Protein AF-A0A1Q8ZQ01-F1 (afdb_monomer_lite)

Structure (mmCIF, N/CA/C/O backbone):
data_AF-A0A1Q8ZQ01-F1
#
_entry.id   AF-A0A1Q8ZQ01-F1
#
loop_
_atom_site.group_PDB
_atom_site.id
_atom_site.type_symbol
_atom_site.label_atom_id
_atom_site.label_alt_id
_atom_site.label_comp_id
_atom_site.label_asym_id
_atom_site.label_entity_id
_atom_site.label_seq_id
_atom_site.pdbx_PDB_ins_code
_atom_site.Cartn_x
_atom_site.Cartn_y
_atom_site.Cartn_z
_atom_site.occupancy
_atom_site.B_iso_or_equiv
_atom_site.auth_seq_id
_atom_site.auth_comp_id
_atom_site.auth_asym_id
_atom_site.auth_atom_id
_atom_site.pdbx_PDB_model_num
ATOM 1 N N . MET A 1 1 ? -14.637 24.873 -16.963 1.00 41.31 1 MET A N 1
ATOM 2 C CA . MET A 1 1 ? -14.054 23.646 -17.543 1.00 41.31 1 MET A CA 1
ATOM 3 C C . MET A 1 1 ? -14.416 22.505 -16.617 1.00 41.31 1 MET A C 1
ATOM 5 O O . MET A 1 1 ? -14.172 22.632 -15.426 1.00 41.31 1 MET A O 1
ATOM 9 N N . THR A 1 2 ? -15.074 21.464 -17.115 1.00 49.38 2 THR A N 1
ATOM 10 C CA . THR A 1 2 ? -15.443 20.295 -16.306 1.00 49.38 2 THR A CA 1
ATOM 11 C C . THR A 1 2 ? -14.201 19.422 -16.161 1.00 49.38 2 THR A C 1
ATOM 13 O O . THR A 1 2 ? -13.726 18.878 -17.156 1.00 49.38 2 THR A O 1
ATOM 16 N N . THR A 1 3 ? -13.623 19.342 -14.964 1.00 67.12 3 THR A N 1
ATOM 17 C CA . THR A 1 3 ? -12.484 18.454 -14.702 1.00 67.12 3 THR A CA 1
ATOM 18 C C . THR A 1 3 ? -12.953 17.008 -14.845 1.00 67.12 3 THR A C 1
ATOM 20 O O . THR A 1 3 ? -13.937 16.615 -14.221 1.00 67.12 3 THR A O 1
ATOM 23 N N . ALA A 1 4 ? -12.293 16.224 -15.698 1.00 77.50 4 ALA A N 1
ATOM 24 C CA . ALA A 1 4 ? -12.614 14.811 -15.862 1.00 77.50 4 ALA A CA 1
ATOM 25 C C . ALA A 1 4 ? -12.313 14.050 -14.560 1.00 77.50 4 ALA A C 1
ATOM 27 O O . ALA A 1 4 ? -11.218 14.175 -14.010 1.00 77.50 4 ALA A O 1
ATOM 28 N N . ILE A 1 5 ? -13.279 13.264 -14.078 1.00 84.69 5 ILE A N 1
ATOM 29 C CA . ILE A 1 5 ? -13.099 12.391 -12.913 1.00 84.69 5 ILE A CA 1
ATOM 30 C C . ILE A 1 5 ? -12.090 11.299 -13.283 1.00 84.69 5 ILE A C 1
ATOM 32 O O . ILE A 1 5 ? -12.263 10.610 -14.289 1.00 84.69 5 ILE A O 1
ATOM 36 N N . LYS A 1 6 ? -11.044 11.140 -12.467 1.00 86.88 6 LYS A N 1
ATOM 37 C CA . LYS A 1 6 ? -10.065 10.056 -12.596 1.00 86.88 6 LYS A CA 1
ATOM 38 C C . LYS A 1 6 ? -10.387 8.957 -11.590 1.00 86.88 6 LYS A C 1
ATOM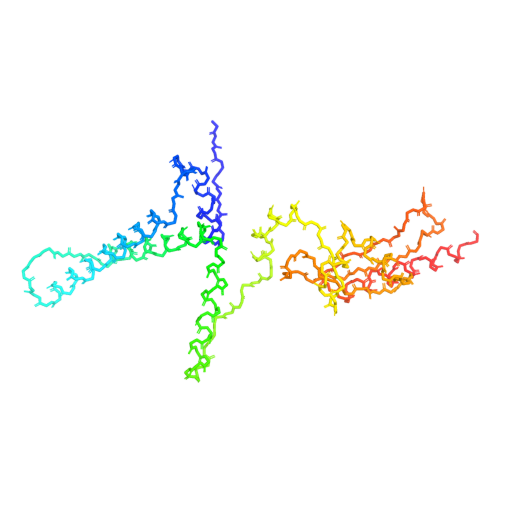 40 O O . LYS A 1 6 ? -10.597 9.236 -10.413 1.00 86.88 6 LYS A O 1
ATOM 45 N N . THR A 1 7 ? -10.387 7.713 -12.050 1.00 88.06 7 THR A N 1
ATOM 46 C CA . THR A 1 7 ? -10.560 6.529 -11.202 1.00 88.06 7 THR A CA 1
ATOM 47 C C . THR A 1 7 ? -9.258 5.742 -11.179 1.00 88.06 7 THR A C 1
ATOM 49 O O . THR A 1 7 ? -8.623 5.565 -12.216 1.00 88.06 7 THR A O 1
ATOM 52 N N . TYR A 1 8 ? -8.871 5.269 -9.997 1.00 86.06 8 TYR A N 1
ATOM 53 C CA . TYR A 1 8 ? -7.660 4.484 -9.778 1.00 86.06 8 TYR A CA 1
ATOM 54 C C . TYR A 1 8 ? -8.033 3.111 -9.223 1.00 86.06 8 TYR A C 1
ATOM 56 O O . TYR A 1 8 ? -9.013 2.976 -8.494 1.00 86.06 8 TYR A O 1
ATOM 64 N N . THR A 1 9 ? -7.245 2.095 -9.562 1.00 83.94 9 THR A N 1
ATOM 65 C CA . THR A 1 9 ? -7.460 0.706 -9.125 1.00 83.94 9 THR A CA 1
ATOM 66 C C . THR A 1 9 ? -6.769 0.378 -7.804 1.00 83.94 9 THR A C 1
ATOM 68 O O . THR A 1 9 ? -7.086 -0.640 -7.194 1.00 83.94 9 THR A O 1
ATOM 71 N N . THR A 1 10 ? -5.848 1.230 -7.340 1.00 83.94 10 THR A N 1
ATOM 72 C CA . THR A 1 10 ? -5.136 1.055 -6.068 1.00 83.94 10 THR A CA 1
ATOM 73 C C . THR A 1 10 ? -5.206 2.313 -5.211 1.00 83.94 10 THR A C 1
ATOM 75 O O . THR A 1 10 ? -5.219 3.443 -5.714 1.00 83.94 10 THR A O 1
ATOM 78 N N . LEU A 1 11 ? -5.206 2.114 -3.891 1.00 88.75 11 LEU A N 1
ATOM 79 C CA . LEU A 1 11 ? -5.188 3.207 -2.922 1.00 88.75 11 LEU A CA 1
ATOM 80 C C . LEU A 1 11 ? -3.898 4.029 -3.023 1.00 88.75 11 LEU A C 1
ATOM 82 O O . LEU A 1 11 ? -3.946 5.251 -2.921 1.00 88.75 11 LEU A O 1
ATOM 86 N N . ALA A 1 12 ? -2.755 3.381 -3.271 1.00 85.31 12 ALA A N 1
ATOM 87 C CA . ALA A 1 12 ? -1.477 4.066 -3.443 1.00 85.31 12 ALA A CA 1
ATOM 88 C C . ALA A 1 12 ? -1.519 5.081 -4.599 1.00 85.31 12 ALA A C 1
ATOM 90 O O . ALA A 1 12 ? -1.140 6.237 -4.410 1.00 85.31 12 ALA A O 1
ATOM 91 N N . ALA A 1 13 ? -2.030 4.677 -5.768 1.00 84.50 13 ALA A N 1
ATOM 92 C CA . ALA A 1 13 ? -2.140 5.558 -6.930 1.00 84.50 13 ALA A CA 1
ATOM 93 C C . ALA A 1 13 ? -3.151 6.691 -6.695 1.00 84.50 13 ALA A C 1
ATOM 95 O O . ALA A 1 13 ? -2.857 7.849 -6.997 1.00 84.50 13 ALA A O 1
ATOM 96 N N . ALA A 1 14 ? -4.302 6.379 -6.088 1.00 90.81 14 ALA A N 1
ATOM 97 C CA . ALA A 1 14 ? -5.303 7.379 -5.728 1.00 90.81 14 ALA A CA 1
ATOM 98 C C . ALA A 1 14 ? -4.752 8.417 -4.738 1.00 90.81 14 ALA A C 1
ATOM 100 O O . ALA A 1 14 ? -4.950 9.614 -4.929 1.00 90.81 14 ALA A O 1
ATOM 101 N N . ASN A 1 15 ? -4.027 7.978 -3.703 1.00 93.06 15 ASN A N 1
ATOM 102 C CA . ASN A 1 15 ? -3.431 8.866 -2.707 1.00 93.06 15 ASN A CA 1
ATOM 103 C C . ASN A 1 15 ? -2.322 9.737 -3.297 1.00 93.06 15 ASN A C 1
ATOM 105 O O . ASN A 1 15 ? -2.282 10.927 -2.996 1.00 93.06 15 ASN A O 1
ATOM 109 N N . ALA A 1 16 ? -1.453 9.182 -4.146 1.00 88.81 16 ALA A N 1
ATOM 110 C CA . ALA A 1 16 ? -0.411 9.955 -4.818 1.00 88.81 16 ALA A CA 1
ATOM 111 C C . ALA A 1 16 ? -1.015 11.052 -5.711 1.00 88.81 16 ALA A C 1
ATOM 113 O O . ALA A 1 16 ? -0.602 12.210 -5.638 1.00 88.81 16 ALA A O 1
ATOM 114 N N . ALA A 1 17 ? -2.040 10.707 -6.496 1.00 90.31 17 ALA A N 1
ATOM 115 C CA . ALA A 1 17 ? -2.756 11.671 -7.322 1.00 90.31 17 ALA A CA 1
ATOM 116 C C . ALA A 1 17 ? -3.462 12.739 -6.477 1.00 90.31 17 ALA A C 1
ATOM 118 O O . ALA A 1 17 ? -3.234 13.929 -6.683 1.00 90.31 17 ALA A O 1
ATOM 119 N N . ARG A 1 18 ? -4.244 12.323 -5.473 1.00 91.94 18 ARG A N 1
ATOM 120 C CA . ARG A 1 18 ? -4.948 13.235 -4.562 1.00 91.94 18 ARG A CA 1
ATOM 121 C C . ARG A 1 18 ? -3.983 14.171 -3.843 1.00 91.94 18 ARG A C 1
ATOM 123 O O . ARG A 1 18 ? -4.299 15.341 -3.672 1.00 91.94 18 ARG A O 1
ATOM 130 N N . GLN A 1 19 ? -2.797 13.692 -3.469 1.00 88.75 19 GLN A N 1
ATOM 131 C CA . GLN A 1 19 ? -1.797 14.547 -2.846 1.00 88.75 19 GLN A CA 1
ATOM 132 C C . GLN A 1 19 ? -1.332 15.671 -3.755 1.00 88.75 19 GLN A C 1
ATOM 134 O O . GLN A 1 19 ? -1.197 16.785 -3.274 1.00 88.75 19 GLN A O 1
ATOM 139 N N . SER A 1 20 ? -1.137 15.416 -5.048 1.00 86.94 20 SER A N 1
ATOM 140 C CA . SER A 1 20 ? -0.734 16.467 -5.991 1.00 86.94 20 SER A CA 1
ATOM 141 C C . SER A 1 20 ? -1.782 17.575 -6.164 1.00 86.94 20 SER A C 1
ATOM 143 O O . SER A 1 20 ? -1.449 18.678 -6.584 1.00 86.94 20 SER A O 1
ATOM 145 N N . GLU A 1 21 ? -3.041 17.287 -5.831 1.00 90.38 21 GLU A N 1
ATOM 146 C CA . GLU A 1 21 ? -4.159 18.231 -5.905 1.00 90.38 21 GLU A CA 1
ATOM 147 C C . GLU A 1 21 ? -4.360 19.004 -4.593 1.00 90.38 21 GLU A C 1
ATOM 149 O O . GLU A 1 21 ? -5.051 20.025 -4.569 1.00 90.38 21 GLU A O 1
ATOM 154 N N . TRP A 1 22 ? -3.787 18.516 -3.492 1.00 87.94 22 TRP A N 1
ATOM 155 C CA . TRP A 1 22 ? -4.084 19.004 -2.156 1.00 87.94 22 TRP A CA 1
ATOM 156 C C . TRP A 1 22 ? -3.180 20.194 -1.800 1.00 87.94 22 TRP A C 1
ATOM 158 O O . TRP A 1 22 ? -1.959 20.057 -1.814 1.00 87.94 22 TRP A O 1
ATOM 168 N N . PRO A 1 23 ? -3.730 21.378 -1.479 1.00 88.19 23 PRO A N 1
ATOM 169 C CA . PRO A 1 23 ? -2.911 22.566 -1.239 1.00 88.19 23 PRO A CA 1
ATOM 170 C C . PRO A 1 23 ? -2.005 22.441 -0.006 1.00 88.19 23 PRO A C 1
ATOM 172 O O . PRO A 1 23 ? -2.447 21.977 1.046 1.00 88.19 23 PRO A O 1
ATOM 175 N N . GLY A 1 24 ? -0.765 22.936 -0.102 1.00 85.31 24 GLY A N 1
ATOM 176 C CA . GLY A 1 24 ? 0.148 23.071 1.041 1.00 85.31 24 GLY A CA 1
ATOM 177 C C . GLY A 1 24 ? 0.931 21.805 1.392 1.00 85.31 24 GLY A C 1
ATOM 178 O O . GLY A 1 24 ? 1.537 21.723 2.462 1.00 85.31 24 GLY A O 1
ATOM 179 N N . VAL A 1 25 ? 0.937 20.816 0.505 1.00 83.75 25 VAL A N 1
ATOM 180 C CA . VAL A 1 25 ? 1.546 19.504 0.756 1.00 83.75 25 VAL A CA 1
ATOM 181 C C . VAL A 1 25 ? 3.045 19.452 0.502 1.00 83.75 25 VAL A C 1
ATOM 183 O O . VAL A 1 25 ? 3.712 18.537 0.980 1.00 83.75 25 VAL A O 1
ATOM 186 N N . GLU A 1 26 ? 3.567 20.451 -0.207 1.00 82.62 26 GLU A N 1
ATOM 187 C CA . GLU A 1 26 ? 4.969 20.616 -0.601 1.00 82.62 26 GLU A CA 1
ATOM 188 C C . GLU A 1 26 ? 5.968 20.506 0.564 1.00 82.62 26 GLU A C 1
ATOM 190 O O . GLU A 1 26 ? 7.129 20.181 0.337 1.00 82.62 26 GLU A O 1
ATOM 195 N N . ASN A 1 27 ? 5.527 20.732 1.807 1.00 86.06 27 ASN A N 1
ATOM 196 C CA . ASN A 1 27 ? 6.381 20.705 2.999 1.00 86.06 27 ASN A CA 1
ATOM 197 C C . ASN A 1 27 ? 5.962 19.657 4.044 1.00 86.06 27 ASN A C 1
ATOM 199 O O . ASN A 1 27 ? 6.427 19.708 5.186 1.00 86.06 27 ASN A O 1
ATOM 203 N N . ILE A 1 28 ? 5.068 18.722 3.703 1.00 89.50 28 ILE A N 1
ATOM 204 C CA . ILE A 1 28 ? 4.643 17.694 4.656 1.00 89.50 28 ILE A CA 1
ATOM 205 C C . ILE A 1 28 ? 5.807 16.747 4.957 1.00 89.50 28 ILE A C 1
ATOM 207 O O . ILE A 1 28 ? 6.416 16.159 4.067 1.00 89.50 28 ILE A O 1
ATOM 211 N N . THR A 1 29 ? 6.091 16.574 6.245 1.00 92.38 29 THR A N 1
ATOM 212 C CA . THR A 1 29 ? 7.150 15.685 6.726 1.00 92.38 29 THR A CA 1
ATOM 213 C C . THR A 1 29 ? 6.605 14.303 7.073 1.00 92.38 29 THR A C 1
ATOM 215 O O . THR A 1 29 ? 5.424 14.138 7.386 1.00 92.38 29 THR A O 1
ATOM 218 N N . LEU A 1 30 ? 7.489 13.302 7.109 1.00 92.56 30 LEU A N 1
ATOM 219 C CA . LEU A 1 30 ? 7.133 11.968 7.599 1.00 92.56 30 LEU A CA 1
ATOM 220 C C . LEU A 1 30 ? 6.630 12.004 9.052 1.00 92.56 30 LEU A C 1
ATOM 222 O O . LEU A 1 30 ? 5.706 11.276 9.397 1.00 92.56 30 LEU A O 1
ATOM 226 N N . ALA A 1 31 ? 7.196 12.877 9.891 1.00 96.44 31 ALA A N 1
ATOM 227 C CA . ALA A 1 31 ? 6.749 13.046 11.272 1.00 96.44 31 ALA A CA 1
ATOM 228 C C . ALA A 1 31 ? 5.299 13.548 11.345 1.00 96.44 31 ALA A C 1
ATOM 230 O O . ALA A 1 31 ? 4.514 13.022 12.127 1.00 96.44 31 ALA A O 1
ATOM 231 N N . PHE A 1 32 ? 4.929 14.513 10.498 1.00 95.81 32 PHE A N 1
ATOM 232 C CA . PHE A 1 32 ? 3.552 14.997 10.405 1.00 95.81 32 PHE A CA 1
ATOM 233 C C . PHE A 1 32 ? 2.588 13.875 9.996 1.00 95.81 32 PHE A C 1
ATOM 235 O O . PHE A 1 32 ? 1.602 13.647 10.688 1.00 95.81 32 PHE A O 1
ATOM 242 N N . ARG A 1 33 ? 2.925 13.099 8.955 1.00 95.50 33 ARG A N 1
ATOM 243 C CA . ARG A 1 33 ? 2.126 11.930 8.539 1.00 95.50 33 ARG A CA 1
ATOM 244 C C . ARG A 1 33 ? 1.995 10.878 9.639 1.00 95.50 33 ARG A C 1
ATOM 246 O O . ARG A 1 33 ? 0.923 10.317 9.830 1.00 95.50 33 ARG A O 1
ATOM 253 N N . GLY A 1 34 ? 3.070 10.635 10.386 1.00 97.12 34 GLY A N 1
ATOM 254 C CA . GLY A 1 34 ? 3.050 9.719 11.525 1.00 97.12 34 GLY A CA 1
ATOM 255 C C . GLY A 1 34 ? 2.111 10.180 12.643 1.00 97.12 34 GLY A C 1
ATOM 256 O O . GLY A 1 34 ? 1.447 9.350 13.260 1.00 97.12 34 GLY A O 1
ATOM 257 N N . LEU A 1 35 ? 2.025 11.493 12.885 1.00 98.12 35 LEU A N 1
ATOM 258 C CA . LEU A 1 35 ? 1.085 12.072 13.847 1.00 98.12 35 LEU A CA 1
ATOM 259 C C . LEU A 1 35 ? -0.363 12.007 13.350 1.00 98.12 35 LEU A C 1
ATOM 261 O O . LEU A 1 35 ? -1.234 11.682 14.151 1.00 98.12 35 LEU A O 1
ATOM 265 N N . GLU A 1 36 ? -0.615 12.254 12.060 1.00 97.38 36 GLU A N 1
ATOM 266 C CA . GLU A 1 36 ? -1.939 12.041 11.450 1.00 97.38 36 GLU A CA 1
ATOM 267 C C . GLU A 1 36 ? -2.387 10.587 11.627 1.00 97.38 36 GLU A C 1
ATOM 269 O O . GLU A 1 36 ? -3.444 10.339 12.193 1.00 97.38 36 GLU A O 1
ATOM 274 N N . LEU A 1 37 ? -1.534 9.621 11.266 1.00 98.25 37 LEU A N 1
ATOM 275 C CA . LEU A 1 37 ? -1.810 8.194 11.460 1.00 98.25 37 LEU A CA 1
ATOM 276 C C . LEU A 1 37 ? -2.146 7.852 12.919 1.00 98.25 37 LEU A C 1
ATOM 278 O O . LEU A 1 37 ? -3.074 7.090 13.186 1.00 98.25 37 LEU A O 1
ATOM 282 N N . ALA A 1 38 ? -1.390 8.399 13.874 1.00 98.50 38 ALA A N 1
ATOM 283 C CA . ALA A 1 38 ? -1.671 8.194 15.291 1.00 98.50 38 ALA A CA 1
ATOM 284 C C . ALA A 1 38 ? -3.014 8.815 15.718 1.00 98.50 38 ALA A C 1
ATOM 286 O O . ALA A 1 38 ? -3.691 8.250 16.579 1.00 98.50 38 ALA A O 1
ATOM 287 N N . GLY A 1 39 ? -3.389 9.949 15.120 1.00 98.62 39 GLY A N 1
ATOM 288 C CA . GLY A 1 39 ? -4.689 10.594 15.287 1.00 98.62 39 GLY A CA 1
ATOM 289 C C . GLY A 1 39 ? -5.828 9.670 14.875 1.00 98.62 39 GLY A C 1
ATOM 290 O O . GLY A 1 39 ? -6.606 9.271 15.742 1.00 98.62 39 GLY A O 1
ATOM 291 N N . GLU A 1 40 ? -5.846 9.239 13.611 1.00 98.56 40 GLU A N 1
ATOM 292 C CA . GLU A 1 40 ? -6.918 8.388 13.065 1.00 98.56 40 GLU A CA 1
ATOM 293 C C . GLU A 1 40 ? -7.023 7.049 13.811 1.00 98.56 40 GLU A C 1
ATOM 295 O O . GLU A 1 40 ? -8.105 6.598 14.196 1.00 98.56 40 GLU A O 1
ATOM 300 N N . ALA A 1 41 ? -5.879 6.436 14.140 1.00 98.62 41 ALA A N 1
ATOM 301 C CA . ALA A 1 41 ? -5.857 5.220 14.953 1.00 98.62 41 ALA A CA 1
ATOM 302 C C . ALA A 1 41 ? -6.461 5.455 16.352 1.00 98.62 41 ALA A C 1
ATOM 304 O O . ALA A 1 41 ? -7.145 4.586 16.908 1.00 98.62 41 ALA A O 1
ATOM 305 N N . GLY A 1 42 ? -6.218 6.630 16.937 1.00 98.69 42 GLY A N 1
ATOM 306 C CA . GLY A 1 42 ? -6.804 7.058 18.202 1.00 98.69 42 GLY A CA 1
ATOM 307 C C . GLY A 1 42 ? -8.319 7.250 18.119 1.00 98.69 42 GLY A C 1
ATOM 308 O O . GLY A 1 42 ? -9.036 6.835 19.039 1.00 98.69 42 GLY A O 1
ATOM 309 N N . GLU A 1 43 ? -8.818 7.818 17.023 1.00 98.62 43 GLU A N 1
ATOM 310 C CA . GLU A 1 43 ? -10.252 7.980 16.761 1.00 98.62 43 GLU A CA 1
ATOM 311 C C . GLU A 1 43 ? -10.948 6.620 16.617 1.00 98.62 43 GLU A C 1
ATOM 313 O O . GLU A 1 43 ? -11.940 6.353 17.313 1.00 98.62 43 GLU A O 1
ATOM 318 N N . ALA A 1 44 ? -10.347 5.696 15.860 1.00 98.44 44 ALA A N 1
ATOM 319 C CA . ALA A 1 44 ? -10.815 4.317 15.741 1.00 98.44 44 ALA A CA 1
ATOM 320 C C . ALA A 1 44 ? -10.893 3.628 17.113 1.00 98.44 44 ALA A C 1
ATOM 322 O O . ALA A 1 44 ? -11.931 3.071 17.489 1.00 98.44 44 ALA A O 1
ATOM 323 N N . CYS A 1 45 ? -9.834 3.731 17.923 1.00 98.50 45 CYS A N 1
ATOM 324 C CA . CYS A 1 45 ? -9.809 3.183 19.283 1.00 98.50 45 CYS A CA 1
ATOM 325 C C . CYS A 1 45 ? -10.893 3.804 20.178 1.00 98.50 45 CYS A C 1
ATOM 327 O O . CYS A 1 45 ? -11.522 3.120 20.995 1.00 98.50 45 CYS A O 1
ATOM 329 N N . ASN A 1 46 ? -11.148 5.106 20.035 1.00 98.50 46 ASN A N 1
ATOM 330 C CA . ASN A 1 46 ? -12.199 5.796 20.771 1.00 98.50 46 ASN A CA 1
ATOM 331 C C . ASN A 1 46 ? -13.595 5.294 20.373 1.00 98.50 46 ASN A C 1
ATOM 333 O O . ASN A 1 46 ? -14.438 5.108 21.257 1.00 98.50 46 ASN A O 1
ATOM 337 N N . ASN A 1 47 ? -13.835 5.029 19.087 1.00 98.19 47 ASN A N 1
ATOM 338 C CA . ASN A 1 47 ? -15.095 4.469 18.601 1.00 98.19 47 ASN A CA 1
ATOM 339 C C . ASN A 1 47 ? -15.284 3.008 19.044 1.00 98.19 47 ASN A C 1
ATOM 341 O O . ASN A 1 47 ? -16.352 2.687 19.570 1.00 98.19 47 ASN A O 1
ATOM 345 N N . MET A 1 48 ? -14.246 2.160 19.005 1.00 97.50 48 MET A N 1
ATOM 346 C CA . MET A 1 48 ? -14.291 0.807 19.598 1.00 97.50 48 MET A CA 1
ATOM 347 C C . MET A 1 48 ? -14.655 0.850 21.088 1.00 97.50 48 MET A C 1
ATOM 349 O O . MET A 1 48 ? -15.556 0.147 21.544 1.00 97.50 48 MET A O 1
ATOM 353 N N . LYS A 1 49 ? -14.013 1.742 21.853 1.00 98.06 49 LYS A N 1
ATOM 354 C CA . LYS A 1 49 ? -14.321 1.949 23.276 1.00 98.06 49 LYS A CA 1
ATOM 355 C C . LYS A 1 49 ? -15.778 2.370 23.493 1.00 98.06 49 LYS A C 1
ATOM 357 O O . LYS A 1 49 ? -16.406 1.904 24.440 1.00 98.06 49 LYS A O 1
ATOM 362 N N . LYS A 1 50 ? -16.324 3.267 22.663 1.00 97.81 50 LYS A N 1
ATOM 363 C CA . LYS A 1 50 ? -17.730 3.708 22.751 1.00 97.81 50 LYS A CA 1
ATOM 364 C C . LYS A 1 50 ? -18.712 2.572 22.425 1.00 97.81 50 LYS A C 1
ATOM 366 O O . LYS A 1 50 ? -19.749 2.482 23.081 1.00 97.81 50 LYS A O 1
ATOM 371 N N . LEU A 1 51 ? -18.389 1.706 21.461 1.00 97.12 51 LEU A N 1
ATOM 372 C CA . LEU A 1 51 ? -19.179 0.511 21.138 1.00 97.12 51 LEU A CA 1
ATOM 373 C C . LEU A 1 51 ? -19.199 -0.476 22.312 1.00 97.12 51 LEU A C 1
ATOM 375 O O . LEU A 1 51 ? -20.269 -0.886 22.760 1.00 97.12 51 LEU A O 1
ATOM 379 N N . GLU A 1 52 ? -18.033 -0.785 22.880 1.00 97.44 52 GLU A N 1
ATOM 380 C CA . GLU A 1 52 ? -17.927 -1.674 24.042 1.00 97.44 52 GLU A CA 1
ATOM 381 C C . GLU A 1 52 ? -18.615 -1.092 25.279 1.00 97.44 52 GLU A C 1
ATOM 383 O O . GLU A 1 52 ? -19.298 -1.809 26.008 1.00 97.44 52 GLU A O 1
ATOM 388 N N . ARG A 1 53 ? -18.515 0.224 25.491 1.00 97.88 53 ARG A N 1
ATOM 389 C CA . ARG A 1 53 ? -19.238 0.921 26.561 1.00 97.88 53 ARG A CA 1
ATOM 390 C C . ARG A 1 53 ? -20.746 0.673 26.468 1.00 97.88 53 ARG A C 1
ATOM 392 O O . ARG A 1 53 ? -21.360 0.338 27.480 1.00 97.88 53 ARG A O 1
ATOM 399 N N . ALA A 1 54 ? -21.315 0.813 25.270 1.00 95.94 54 ALA A N 1
ATOM 400 C CA . ALA A 1 54 ? -22.729 0.547 25.026 1.00 95.94 54 ALA A CA 1
ATOM 401 C C . ALA A 1 54 ? -23.075 -0.926 25.292 1.00 95.94 54 ALA A C 1
ATOM 403 O O . ALA A 1 54 ? -24.035 -1.212 26.005 1.00 95.94 54 ALA A O 1
ATOM 404 N N . ARG A 1 55 ? -22.251 -1.857 24.788 1.00 96.69 55 ARG A N 1
ATOM 405 C CA . ARG A 1 55 ? -22.418 -3.307 24.983 1.00 96.69 55 ARG A CA 1
ATOM 406 C C . ARG A 1 55 ? -22.405 -3.711 26.460 1.00 96.69 55 ARG A C 1
ATOM 408 O O . ARG A 1 55 ? -23.143 -4.607 26.858 1.00 96.69 55 ARG A O 1
ATOM 415 N N . LEU A 1 56 ? -21.567 -3.059 27.262 1.00 97.06 56 LEU A N 1
ATOM 416 C CA . LEU A 1 56 ? -21.397 -3.330 28.690 1.00 97.06 56 LEU A CA 1
ATOM 417 C C . LEU A 1 56 ? -22.393 -2.573 29.585 1.00 97.06 56 LEU A C 1
ATOM 419 O O . LEU A 1 56 ? -22.377 -2.769 30.797 1.00 97.06 56 LEU A O 1
ATOM 423 N N . GLY A 1 57 ? -23.240 -1.699 29.028 1.00 96.50 57 GLY A N 1
ATOM 424 C CA . GLY A 1 57 ? -24.182 -0.889 29.809 1.00 96.50 57 GLY A CA 1
ATOM 425 C C . GLY A 1 57 ? -23.515 0.182 30.682 1.00 96.50 57 GLY A C 1
ATOM 426 O O . GLY A 1 57 ? -24.091 0.625 31.674 1.00 96.50 57 GLY A O 1
ATOM 427 N N . ILE A 1 58 ? -22.294 0.600 30.341 1.00 96.94 58 ILE A N 1
ATOM 428 C CA . ILE A 1 58 ? -21.571 1.654 31.061 1.00 96.94 58 ILE A CA 1
ATOM 429 C C . ILE A 1 58 ? -22.095 3.019 30.589 1.00 96.94 58 ILE A C 1
ATOM 431 O O . ILE A 1 58 ? -22.247 3.260 29.394 1.00 96.94 58 ILE A O 1
ATOM 435 N N . ALA A 1 59 ? -22.348 3.948 31.511 1.00 97.12 59 ALA A N 1
ATOM 436 C CA . ALA A 1 59 ? -22.822 5.287 31.158 1.00 97.12 59 ALA A CA 1
ATOM 437 C C . ALA A 1 59 ? -21.791 6.073 30.315 1.00 97.12 59 ALA A C 1
ATOM 439 O O . ALA A 1 59 ? -20.595 6.077 30.616 1.00 97.12 59 ALA A O 1
ATOM 440 N N . GLY A 1 60 ? -22.252 6.773 29.272 1.00 95.62 60 GLY A N 1
ATOM 441 C CA . GLY A 1 60 ? -21.436 7.664 28.438 1.00 95.62 60 GLY A CA 1
ATOM 442 C C . GLY A 1 60 ? -21.870 7.681 26.970 1.00 95.62 60 GLY A C 1
ATOM 443 O O . GLY A 1 60 ? -22.904 7.125 26.614 1.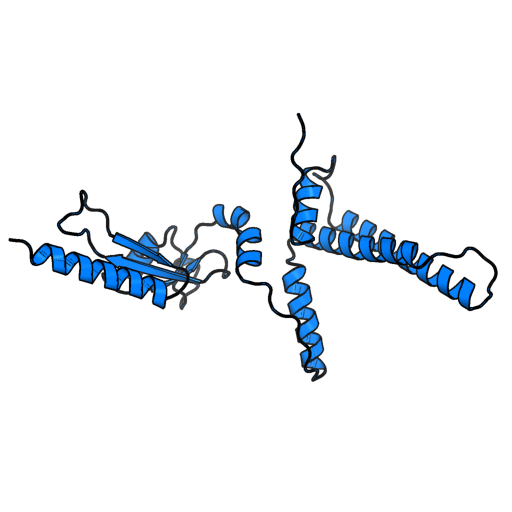00 95.62 60 GLY A O 1
ATOM 444 N N . SER A 1 61 ? -21.074 8.327 26.112 1.00 95.88 61 SER A N 1
ATOM 445 C CA . SER A 1 61 ? -21.344 8.395 24.668 1.00 95.88 61 SER A CA 1
ATOM 446 C C . SER A 1 61 ? -21.204 7.035 23.977 1.00 95.88 61 SER A C 1
ATOM 448 O O . SER A 1 61 ? -20.435 6.179 24.416 1.00 95.88 61 SER A O 1
ATOM 450 N N . THR A 1 62 ? -21.912 6.848 22.870 1.00 96.44 62 THR A N 1
ATOM 451 C CA . THR A 1 62 ? -21.837 5.645 22.030 1.00 96.44 62 THR A CA 1
ATOM 452 C C . THR A 1 62 ? -21.281 5.996 20.650 1.00 96.44 62 THR A C 1
ATOM 454 O O . THR A 1 62 ? -21.065 7.169 20.340 1.00 96.44 62 THR A O 1
ATOM 457 N N . ALA A 1 63 ? -20.991 4.974 19.851 1.00 97.38 63 ALA A N 1
ATOM 458 C CA . ALA A 1 63 ? -20.627 5.102 18.445 1.00 97.38 63 ALA A CA 1
ATOM 459 C C . ALA A 1 63 ? -21.395 4.060 17.626 1.00 97.38 63 ALA A C 1
ATOM 461 O O . ALA A 1 63 ? -21.984 3.138 18.198 1.00 97.38 63 ALA A O 1
ATOM 462 N N . THR A 1 64 ? -21.388 4.208 16.306 1.00 97.44 64 THR A N 1
ATOM 463 C CA . THR A 1 64 ? -21.906 3.213 15.361 1.00 97.44 64 THR A CA 1
ATOM 464 C C . THR A 1 64 ? -20.764 2.409 14.734 1.00 97.44 64 THR A C 1
ATOM 466 O O . THR A 1 64 ? -19.596 2.793 14.810 1.00 97.44 64 THR A O 1
ATOM 469 N N . LEU A 1 65 ? -21.092 1.272 14.111 1.00 96.44 65 LEU A N 1
ATOM 470 C CA . LEU A 1 65 ? -20.116 0.512 13.320 1.00 96.44 65 LEU A CA 1
ATOM 471 C C . LEU A 1 65 ? -19.653 1.281 12.078 1.00 96.44 65 LEU A C 1
ATOM 473 O O . LEU A 1 65 ? -18.524 1.090 11.655 1.00 96.44 65 LEU A O 1
ATOM 477 N N . GLU A 1 66 ? -20.502 2.153 11.532 1.00 98.12 66 GLU A N 1
ATOM 478 C CA . GLU A 1 66 ? -20.155 3.049 10.424 1.00 98.12 66 GLU A CA 1
ATOM 479 C C . GLU A 1 66 ? -19.058 4.029 10.847 1.00 98.12 66 GLU A C 1
ATOM 481 O O . GLU A 1 66 ? -18.004 4.049 10.231 1.00 98.12 66 GLU A O 1
ATOM 486 N N . GLN A 1 67 ? -19.229 4.700 11.993 1.00 97.75 67 GLN A N 1
ATOM 487 C CA . GLN A 1 67 ? -18.194 5.572 12.554 1.00 97.75 67 GLN A CA 1
ATOM 488 C C . GLN A 1 67 ? -16.895 4.821 12.843 1.00 97.75 67 GLN A C 1
ATOM 490 O O . GLN A 1 67 ? -15.821 5.367 12.669 1.00 97.75 67 GLN A O 1
ATOM 495 N N . LEU A 1 68 ? -16.955 3.571 13.312 1.00 97.56 68 LEU A N 1
ATOM 496 C CA . LEU A 1 68 ? -15.735 2.775 13.452 1.00 97.56 68 LEU A CA 1
ATOM 497 C C . LEU A 1 68 ? -15.112 2.443 12.084 1.00 97.56 68 LEU A C 1
ATOM 499 O O . LEU A 1 68 ? -13.892 2.440 11.960 1.00 97.56 68 LEU A O 1
ATOM 503 N N . GLY A 1 69 ? -15.940 2.133 11.087 1.00 96.81 69 GLY A N 1
ATOM 504 C CA . GLY A 1 69 ? -15.511 1.833 9.725 1.00 96.81 69 GLY A CA 1
ATOM 505 C C . GLY A 1 69 ? -14.768 2.996 9.074 1.00 96.81 69 GLY A C 1
ATOM 506 O O . GLY A 1 69 ? -13.707 2.761 8.501 1.00 96.81 69 GLY A O 1
ATOM 507 N N . ASP A 1 70 ? -15.280 4.218 9.230 1.00 98.19 70 ASP A N 1
ATOM 508 C CA . ASP A 1 70 ? -14.653 5.440 8.715 1.00 98.19 70 ASP A CA 1
ATOM 509 C C . ASP A 1 70 ? -13.255 5.639 9.324 1.00 98.19 70 ASP A C 1
ATOM 511 O O . ASP A 1 70 ? -12.271 5.663 8.589 1.00 98.19 70 ASP A O 1
ATOM 515 N N . GLU A 1 71 ? -13.121 5.611 10.657 1.00 98.56 71 GLU A N 1
ATOM 516 C CA . GLU A 1 71 ? -11.807 5.817 11.297 1.00 98.56 71 GLU A CA 1
ATOM 517 C C . GLU A 1 71 ? -10.801 4.690 11.001 1.00 98.56 71 GLU A C 1
ATOM 519 O O . GLU A 1 71 ? -9.586 4.900 10.923 1.00 98.56 71 GLU A O 1
ATOM 524 N N . LEU A 1 72 ? -11.281 3.449 10.842 1.00 97.94 72 LEU A N 1
ATOM 525 C CA . LEU A 1 72 ? -10.430 2.340 10.403 1.00 97.94 72 LEU A CA 1
ATOM 526 C C . LEU A 1 72 ? -9.942 2.553 8.965 1.00 97.94 72 LEU A C 1
ATOM 528 O O . LEU A 1 72 ? -8.788 2.236 8.663 1.00 97.94 72 LEU A O 1
ATOM 532 N N . ALA A 1 73 ? -10.791 3.088 8.085 1.00 98.19 73 ALA A N 1
ATOM 533 C CA . ALA A 1 73 ? -10.403 3.438 6.727 1.00 98.19 73 ALA A CA 1
ATOM 534 C C . ALA A 1 73 ? -9.393 4.595 6.722 1.00 98.19 73 ALA A C 1
ATOM 536 O O . ALA A 1 73 ? -8.367 4.489 6.045 1.00 98.19 73 ALA A O 1
ATOM 537 N N . ASP A 1 74 ? -9.608 5.633 7.530 1.00 98.44 74 ASP A N 1
ATOM 538 C CA . ASP A 1 74 ? -8.686 6.766 7.657 1.00 98.44 74 ASP A CA 1
ATOM 539 C C . ASP A 1 74 ? -7.328 6.342 8.233 1.00 98.44 74 ASP A C 1
ATOM 541 O O . ASP A 1 74 ? -6.278 6.758 7.731 1.00 98.44 74 ASP A O 1
ATOM 545 N N . THR A 1 75 ? -7.310 5.386 9.167 1.00 98.38 75 THR A N 1
ATOM 546 C CA . THR A 1 75 ? -6.073 4.744 9.646 1.00 98.38 75 THR A CA 1
ATOM 547 C C . THR A 1 75 ? -5.304 4.063 8.503 1.00 98.38 75 THR A C 1
ATOM 549 O O . THR A 1 75 ? -4.084 4.199 8.386 1.00 98.38 75 THR A O 1
ATOM 552 N N . VAL A 1 76 ? -5.991 3.328 7.621 1.00 98.00 76 VAL A N 1
ATOM 553 C CA . VAL A 1 76 ? -5.350 2.688 6.458 1.00 98.00 76 VAL A CA 1
ATOM 554 C C . VAL A 1 76 ? -4.843 3.742 5.472 1.00 98.00 76 VAL A C 1
ATOM 556 O O . VAL A 1 76 ? -3.710 3.650 4.997 1.00 98.00 76 VAL A O 1
ATOM 559 N N . ILE A 1 77 ? -5.646 4.765 5.177 1.00 97.50 77 ILE A N 1
ATOM 560 C CA . ILE A 1 77 ? -5.287 5.848 4.255 1.00 97.50 77 ILE A CA 1
ATOM 561 C C . ILE A 1 77 ? -4.031 6.576 4.739 1.00 97.50 77 ILE A C 1
ATOM 563 O O . ILE A 1 77 ? -3.084 6.740 3.965 1.00 97.50 77 ILE A O 1
ATOM 567 N N . THR A 1 78 ? -3.986 6.971 6.010 1.00 97.56 78 THR A N 1
ATOM 568 C CA . THR A 1 78 ? -2.845 7.684 6.601 1.00 97.56 78 THR A CA 1
ATOM 569 C C . THR A 1 78 ? -1.598 6.807 6.700 1.00 97.56 78 THR A C 1
ATOM 571 O O . THR A 1 78 ? -0.495 7.291 6.440 1.00 97.56 78 THR A O 1
ATOM 574 N N . ALA A 1 79 ? -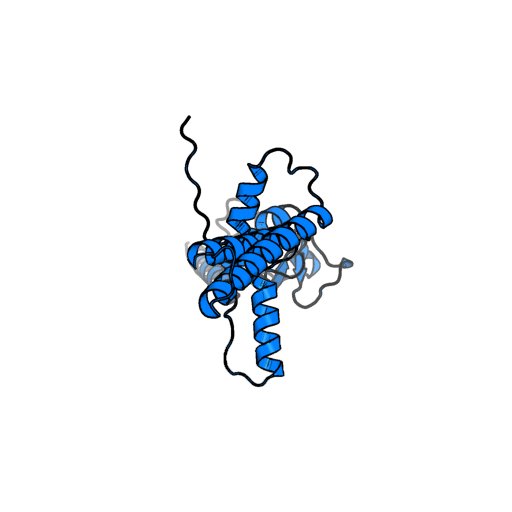1.739 5.496 6.926 1.00 97.44 79 ALA A N 1
ATOM 575 C CA . ALA A 1 79 ? -0.617 4.561 6.833 1.00 97.44 79 ALA A CA 1
ATOM 576 C C . ALA A 1 79 ? -0.020 4.512 5.413 1.00 97.44 79 ALA A C 1
ATOM 578 O O . ALA A 1 79 ? 1.204 4.512 5.251 1.00 97.44 79 ALA A O 1
ATOM 579 N N . TYR A 1 80 ? -0.861 4.531 4.372 1.00 95.75 80 TYR A N 1
ATOM 580 C CA . TYR A 1 80 ? -0.392 4.642 2.986 1.00 95.75 80 TYR A CA 1
ATOM 581 C C . TYR A 1 80 ? 0.279 5.988 2.704 1.00 95.75 80 TYR A C 1
ATOM 583 O O . TYR A 1 80 ? 1.274 6.022 1.981 1.00 95.75 80 TYR A O 1
ATOM 591 N N . LEU A 1 81 ? -0.216 7.091 3.273 1.00 94.12 81 LEU A N 1
ATOM 592 C CA . LEU A 1 81 ? 0.424 8.403 3.137 1.00 94.12 81 LEU A CA 1
ATOM 593 C C . LEU A 1 81 ? 1.821 8.420 3.777 1.00 94.12 81 LEU A C 1
ATOM 595 O O . LEU A 1 81 ? 2.756 8.921 3.156 1.00 94.12 81 LEU A O 1
ATOM 599 N N . CYS A 1 82 ? 1.999 7.794 4.947 1.00 94.06 82 CYS A N 1
ATOM 600 C CA . CYS A 1 82 ? 3.324 7.571 5.537 1.00 94.06 82 CYS A CA 1
ATOM 601 C C . CYS A 1 82 ? 4.249 6.802 4.584 1.00 94.06 82 CYS A C 1
ATOM 603 O O . CYS A 1 82 ? 5.390 7.211 4.372 1.00 94.06 82 CYS A O 1
ATOM 605 N N . ALA A 1 83 ? 3.762 5.710 3.985 1.00 90.56 83 ALA A N 1
ATOM 606 C CA . ALA A 1 83 ? 4.551 4.917 3.044 1.00 90.56 83 ALA A CA 1
ATOM 607 C C . ALA A 1 83 ? 4.926 5.704 1.782 1.00 90.56 83 ALA A C 1
ATOM 609 O O . ALA A 1 83 ? 6.074 5.631 1.353 1.00 90.56 83 ALA A O 1
ATOM 610 N N . LEU A 1 84 ? 4.005 6.499 1.226 1.00 88.56 84 LEU A N 1
ATOM 611 C CA . LEU A 1 84 ? 4.294 7.387 0.098 1.00 88.56 84 LEU A CA 1
ATOM 612 C C . LEU A 1 84 ? 5.398 8.391 0.449 1.00 88.56 84 LEU A C 1
ATOM 614 O O . LEU A 1 84 ? 6.356 8.521 -0.308 1.00 88.56 84 LEU A O 1
ATOM 618 N N . THR A 1 85 ? 5.315 9.046 1.612 1.00 88.88 85 THR A N 1
ATOM 619 C CA . THR A 1 85 ? 6.348 9.989 2.075 1.00 88.88 85 THR A CA 1
ATOM 620 C C . THR A 1 85 ? 7.694 9.306 2.343 1.00 88.88 85 THR A C 1
ATOM 622 O O . THR A 1 85 ? 8.737 9.912 2.119 1.00 88.88 85 THR A O 1
ATOM 625 N N . ALA A 1 86 ? 7.694 8.049 2.790 1.00 86.06 86 ALA A N 1
ATOM 626 C CA . ALA A 1 86 ? 8.907 7.274 3.053 1.00 86.06 86 ALA A CA 1
ATOM 627 C C . ALA A 1 86 ? 9.478 6.547 1.816 1.00 86.06 86 ALA A C 1
ATOM 629 O O . ALA A 1 86 ? 10.505 5.881 1.933 1.00 86.06 86 ALA A O 1
ATOM 630 N N . GLY A 1 87 ? 8.825 6.625 0.649 1.00 85.44 87 GLY A N 1
ATOM 631 C CA . GLY A 1 87 ? 9.238 5.889 -0.553 1.00 85.44 87 GLY A CA 1
ATOM 632 C C . GLY A 1 87 ? 9.018 4.371 -0.467 1.00 85.44 87 GLY A C 1
ATOM 633 O O . GLY A 1 87 ? 9.677 3.607 -1.166 1.00 85.44 87 GLY A O 1
ATOM 634 N N . ILE A 1 88 ? 8.105 3.915 0.392 1.00 83.31 88 ILE A N 1
ATOM 635 C CA . ILE A 1 88 ? 7.837 2.495 0.636 1.00 83.31 88 ILE A CA 1
ATOM 636 C C . ILE A 1 88 ? 6.761 1.980 -0.321 1.00 83.31 88 ILE A C 1
ATOM 638 O O . ILE A 1 88 ? 5.677 2.556 -0.473 1.00 83.31 88 ILE A O 1
ATOM 642 N N . ASP A 1 89 ? 7.019 0.822 -0.928 1.00 84.25 89 ASP A N 1
ATOM 643 C CA . ASP A 1 89 ? 5.975 0.038 -1.576 1.00 84.25 89 ASP A CA 1
ATOM 644 C C . ASP A 1 89 ? 5.122 -0.690 -0.533 1.00 84.25 89 ASP A C 1
ATOM 646 O O . ASP A 1 89 ? 5.469 -1.784 -0.079 1.00 84.25 89 ASP A O 1
ATOM 650 N N . MET A 1 90 ? 4.022 -0.048 -0.125 1.00 86.88 90 MET A N 1
ATOM 651 C CA . MET A 1 90 ? 3.125 -0.590 0.893 1.00 86.88 90 MET A CA 1
ATOM 652 C C . MET A 1 90 ? 2.445 -1.882 0.432 1.00 86.88 90 MET A C 1
ATOM 654 O O . MET A 1 90 ? 2.410 -2.837 1.204 1.00 86.88 90 MET A O 1
ATOM 658 N N . ASP A 1 91 ? 1.979 -1.955 -0.818 1.00 87.31 91 ASP A N 1
ATOM 659 C CA . ASP A 1 91 ? 1.316 -3.148 -1.358 1.00 87.31 91 ASP A CA 1
ATOM 660 C C . ASP A 1 91 ? 2.264 -4.358 -1.322 1.00 87.31 91 ASP A C 1
ATOM 662 O O . ASP A 1 91 ? 1.944 -5.407 -0.753 1.00 87.31 91 ASP A O 1
ATOM 666 N N . ALA A 1 92 ? 3.485 -4.193 -1.845 1.00 83.44 92 ALA A N 1
ATOM 667 C CA . ALA A 1 92 ? 4.499 -5.247 -1.800 1.00 83.44 92 ALA A CA 1
ATOM 668 C C . ALA A 1 92 ? 4.925 -5.589 -0.361 1.00 83.44 92 ALA A C 1
ATOM 670 O O . ALA A 1 92 ? 5.159 -6.757 -0.038 1.00 83.44 92 ALA A O 1
ATOM 671 N N . THR A 1 93 ? 5.006 -4.588 0.520 1.00 87.56 93 THR A N 1
ATOM 672 C CA . THR A 1 93 ? 5.368 -4.777 1.932 1.00 87.56 93 THR A CA 1
ATOM 673 C C . THR A 1 93 ? 4.314 -5.577 2.691 1.00 87.56 93 THR A C 1
ATOM 675 O O . THR A 1 93 ? 4.682 -6.468 3.460 1.00 87.56 93 THR A O 1
ATOM 678 N N . ILE A 1 94 ? 3.025 -5.315 2.455 1.00 92.75 94 ILE A N 1
ATOM 679 C CA . ILE A 1 94 ? 1.912 -6.068 3.047 1.00 92.75 94 ILE A CA 1
ATOM 680 C C . ILE A 1 94 ? 1.973 -7.529 2.603 1.00 92.75 94 ILE A C 1
ATOM 682 O O . ILE A 1 94 ? 1.952 -8.416 3.456 1.00 92.75 94 ILE A O 1
ATOM 686 N N . ILE A 1 95 ? 2.118 -7.787 1.298 1.00 90.62 95 ILE A N 1
ATOM 687 C CA . ILE A 1 95 ? 2.205 -9.151 0.753 1.00 90.62 95 ILE A CA 1
ATOM 688 C C . ILE A 1 95 ? 3.379 -9.904 1.387 1.00 90.62 95 ILE A C 1
ATOM 690 O O . ILE A 1 95 ? 3.192 -10.993 1.934 1.00 90.62 95 ILE A O 1
ATOM 694 N N . ARG A 1 96 ? 4.575 -9.296 1.386 1.00 91.88 96 ARG A N 1
ATOM 695 C CA . ARG A 1 96 ? 5.774 -9.880 2.003 1.00 91.88 96 ARG A CA 1
ATOM 696 C C . ARG A 1 96 ? 5.538 -10.196 3.479 1.00 91.88 96 ARG A C 1
ATOM 698 O O . ARG A 1 96 ? 5.791 -11.319 3.904 1.00 91.88 96 ARG A O 1
ATOM 705 N N . LYS A 1 97 ? 5.051 -9.231 4.270 1.00 93.00 97 LYS A N 1
ATOM 706 C CA . LYS A 1 97 ? 4.917 -9.40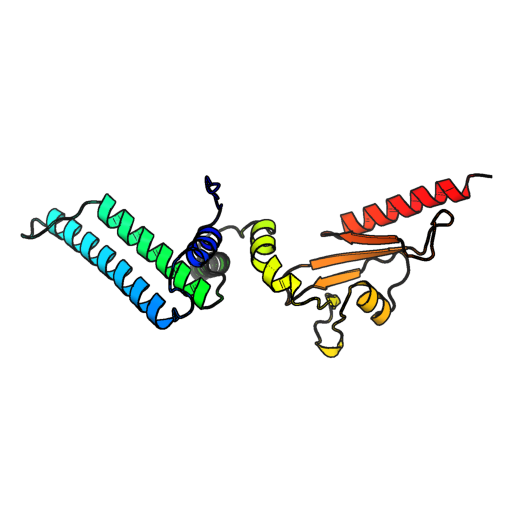4 5.725 1.00 93.00 97 LYS A CA 1
ATOM 707 C C . LYS A 1 97 ? 3.808 -10.390 6.109 1.00 93.00 97 LYS A C 1
ATOM 709 O O . LYS A 1 97 ? 3.972 -11.145 7.072 1.00 93.00 97 LYS A O 1
ATOM 714 N N . PHE A 1 98 ? 2.709 -10.420 5.356 1.00 95.56 98 PHE A N 1
ATOM 715 C CA . PHE A 1 98 ? 1.636 -11.397 5.541 1.00 95.56 98 PHE A CA 1
ATOM 716 C C . PHE A 1 98 ? 2.133 -12.822 5.264 1.00 95.56 98 PHE A C 1
ATOM 718 O O . PHE A 1 98 ? 1.938 -13.724 6.083 1.00 95.56 98 PHE A O 1
ATOM 725 N N . ASN A 1 99 ? 2.817 -13.020 4.132 1.00 94.25 99 ASN A N 1
ATOM 726 C CA . ASN A 1 99 ? 3.330 -14.329 3.733 1.00 94.25 99 ASN A CA 1
ATOM 727 C C . ASN A 1 99 ? 4.434 -14.814 4.680 1.00 94.25 99 ASN A C 1
ATOM 729 O O . ASN A 1 99 ? 4.374 -15.960 5.115 1.00 94.25 99 ASN A O 1
ATOM 733 N N . GLN A 1 100 ? 5.336 -13.923 5.110 1.00 92.88 100 GLN A N 1
ATOM 734 C CA . GLN A 1 100 ? 6.343 -14.223 6.132 1.00 92.88 100 GLN A CA 1
ATOM 735 C C . GLN A 1 100 ? 5.698 -14.744 7.426 1.00 92.88 100 GLN A C 1
ATOM 737 O O . GLN A 1 100 ? 6.074 -15.799 7.923 1.00 92.88 100 GLN A O 1
ATOM 742 N N . THR A 1 101 ? 4.691 -14.041 7.958 1.00 96.19 101 THR A N 1
ATOM 743 C CA . THR A 1 101 ? 3.987 -14.485 9.178 1.00 96.19 101 THR A CA 1
ATOM 744 C C . THR A 1 101 ? 3.325 -15.849 8.971 1.00 96.19 101 THR A C 1
ATOM 746 O O . THR A 1 101 ? 3.318 -16.691 9.868 1.00 96.19 101 THR A O 1
ATOM 749 N N . SER A 1 102 ? 2.776 -16.088 7.778 1.00 95.69 102 SER A N 1
ATOM 750 C CA . SER A 1 102 ? 2.156 -17.368 7.439 1.00 95.69 102 SER A CA 1
ATOM 751 C C . SER A 1 102 ? 3.178 -18.506 7.390 1.00 95.69 102 SER A C 1
ATOM 753 O O . SER A 1 102 ? 2.888 -19.600 7.860 1.00 95.69 102 SER A O 1
ATOM 755 N N . GLU A 1 103 ? 4.382 -18.257 6.878 1.00 96.25 103 GLU A N 1
ATOM 756 C CA . GLU A 1 103 ? 5.490 -19.220 6.855 1.00 96.25 103 GLU A CA 1
ATOM 757 C C . GLU A 1 103 ? 6.012 -19.526 8.258 1.00 96.25 103 GLU A C 1
ATOM 759 O O . GLU A 1 103 ? 6.094 -20.696 8.629 1.00 96.25 103 GLU A O 1
ATOM 764 N N . GLU A 1 104 ? 6.272 -18.490 9.060 1.00 96.94 104 GLU A N 1
ATOM 765 C CA . GLU A 1 104 ? 6.746 -18.607 10.448 1.00 96.94 104 GLU A CA 1
ATOM 766 C C . GLU A 1 104 ? 5.821 -19.479 11.312 1.00 96.94 104 GLU A C 1
ATOM 768 O O . GLU A 1 104 ? 6.276 -20.142 12.241 1.00 96.94 104 GLU A O 1
ATOM 773 N N . ASN A 1 105 ? 4.525 -19.507 10.987 1.00 97.88 105 ASN A N 1
ATOM 774 C CA . ASN A 1 105 ? 3.504 -20.244 11.730 1.00 97.88 105 ASN A CA 1
ATOM 775 C C . ASN A 1 105 ? 3.001 -21.507 11.005 1.00 97.88 105 ASN A C 1
ATOM 777 O O . ASN A 1 105 ? 2.026 -22.112 11.448 1.00 97.88 105 ASN A O 1
ATOM 781 N N . GLY A 1 106 ? 3.619 -21.910 9.888 1.00 95.94 106 GLY A N 1
ATOM 782 C CA . GLY A 1 106 ? 3.217 -23.108 9.137 1.00 95.94 106 GLY A CA 1
ATOM 783 C C . GLY A 1 106 ? 1.793 -23.050 8.562 1.00 95.94 106 GLY A C 1
ATOM 784 O O . GLY A 1 106 ? 1.154 -24.085 8.375 1.00 95.94 106 GLY A O 1
ATOM 785 N N . LEU A 1 107 ? 1.270 -21.851 8.298 1.00 96.81 107 LEU A N 1
ATOM 786 C CA . LEU A 1 107 ? -0.058 -21.634 7.725 1.00 96.81 107 LEU A CA 1
ATOM 787 C C . LEU A 1 107 ? -0.015 -21.805 6.201 1.00 96.81 107 LEU A C 1
ATOM 789 O O . LEU A 1 107 ? 0.977 -21.462 5.559 1.00 96.81 107 LEU A O 1
ATOM 793 N N . ALA A 1 108 ? -1.106 -22.284 5.597 1.00 95.56 108 ALA A N 1
ATOM 794 C CA . ALA A 1 108 ? -1.199 -22.500 4.145 1.00 95.56 108 ALA A CA 1
ATOM 795 C C . ALA A 1 108 ? -1.632 -21.250 3.348 1.00 95.56 108 ALA A C 1
ATOM 797 O O . ALA A 1 108 ? -1.396 -21.163 2.147 1.00 95.56 108 ALA A O 1
ATOM 798 N N . THR A 1 109 ? -2.265 -20.274 3.999 1.00 96.06 109 THR A N 1
ATOM 799 C CA . THR A 1 109 ? -2.827 -19.085 3.340 1.00 96.06 109 THR A CA 1
ATOM 800 C C . THR A 1 109 ? -1.734 -18.117 2.889 1.00 96.06 109 THR A C 1
ATOM 802 O O . THR A 1 109 ? -0.802 -17.845 3.642 1.00 96.06 109 THR A O 1
ATOM 805 N N . ARG A 1 110 ? -1.849 -17.559 1.678 1.00 92.75 110 ARG A N 1
ATOM 806 C CA . ARG A 1 110 ? -0.929 -16.544 1.138 1.00 92.75 110 ARG A CA 1
ATOM 807 C C . ARG A 1 110 ? -1.697 -15.426 0.440 1.00 92.75 110 ARG A C 1
ATOM 809 O O . ARG A 1 110 ? -2.756 -15.670 -0.135 1.00 92.75 110 ARG A O 1
ATOM 816 N N . LEU A 1 111 ? -1.135 -14.220 0.461 1.00 90.62 111 LEU A N 1
ATOM 817 C CA . LEU A 1 111 ? -1.517 -13.151 -0.455 1.00 90.62 111 LEU A CA 1
ATOM 818 C 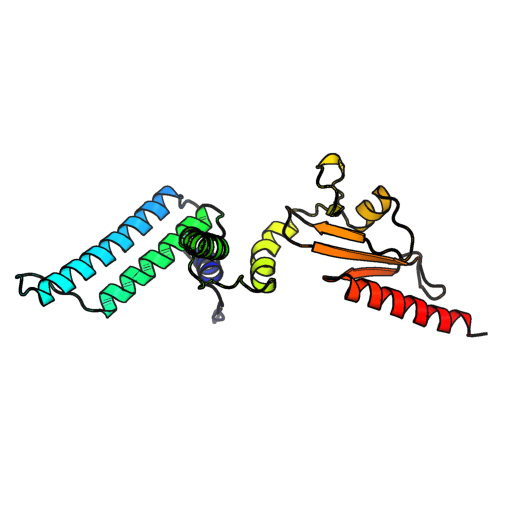C . LEU A 1 111 ? -0.763 -13.333 -1.774 1.00 90.62 111 LEU A C 1
ATOM 820 O O . LEU A 1 111 ? 0.457 -13.525 -1.775 1.00 90.62 111 LEU A O 1
ATOM 824 N N . ALA A 1 112 ? -1.495 -13.272 -2.885 1.00 86.38 112 ALA A N 1
ATOM 825 C CA . ALA A 1 112 ? -0.908 -13.291 -4.217 1.00 86.38 112 ALA A CA 1
ATOM 826 C C . ALA A 1 112 ? -0.092 -12.014 -4.462 1.00 86.38 112 ALA A C 1
ATOM 828 O O . ALA A 1 112 ? -0.460 -10.931 -3.999 1.00 86.38 112 ALA A O 1
ATOM 829 N N . ALA A 1 113 ? 1.005 -12.140 -5.210 1.00 68.56 113 ALA A N 1
ATOM 830 C CA . ALA A 1 113 ? 1.699 -10.978 -5.744 1.00 68.56 113 ALA A CA 1
ATOM 831 C C . ALA A 1 113 ? 0.752 -10.194 -6.669 1.00 68.56 113 ALA A C 1
ATOM 833 O O . ALA A 1 113 ? -0.041 -10.794 -7.398 1.00 68.56 113 ALA A O 1
ATOM 834 N N . LEU A 1 114 ? 0.840 -8.861 -6.652 1.00 61.81 114 LEU A N 1
ATOM 835 C CA . LEU A 1 114 ? 0.165 -8.058 -7.669 1.00 61.81 114 LEU A CA 1
ATOM 836 C C . LEU A 1 114 ? 0.708 -8.440 -9.060 1.00 61.81 114 LEU A C 1
ATOM 838 O O . LEU A 1 114 ? 1.918 -8.666 -9.177 1.00 61.81 114 LEU A O 1
ATOM 842 N N . PRO A 1 115 ? -0.142 -8.491 -10.102 1.00 53.75 115 PRO A N 1
ATOM 843 C CA . PRO A 1 115 ? 0.312 -8.687 -11.476 1.00 53.75 115 PRO A CA 1
ATOM 844 C C . PRO A 1 115 ? 1.397 -7.667 -11.847 1.00 53.75 115 PRO A C 1
ATOM 846 O O . PRO A 1 115 ? 1.337 -6.511 -11.413 1.00 53.75 115 PRO A O 1
ATOM 849 N N . ILE A 1 116 ? 2.380 -8.096 -12.643 1.00 47.16 116 ILE A N 1
ATOM 850 C CA . ILE A 1 116 ? 3.579 -7.327 -13.026 1.00 47.16 116 ILE A CA 1
ATOM 851 C C . ILE A 1 116 ? 3.214 -5.937 -13.590 1.00 47.16 116 ILE A C 1
ATOM 853 O O . ILE A 1 116 ? 3.876 -4.948 -13.261 1.00 47.16 116 ILE A O 1
ATOM 857 N N . GLU A 1 117 ? 2.094 -5.809 -14.311 1.00 42.75 117 GLU A N 1
ATOM 858 C CA . GLU A 1 117 ? 1.554 -4.535 -14.807 1.00 42.75 117 GLU A CA 1
ATOM 859 C C . GLU A 1 117 ? 1.382 -3.448 -13.729 1.00 42.75 117 GLU A C 1
ATOM 861 O O . GLU A 1 117 ? 1.653 -2.272 -13.993 1.00 42.75 117 GLU A O 1
ATOM 866 N N . ALA A 1 118 ? 0.964 -3.810 -12.510 1.00 47.47 118 ALA A N 1
ATOM 867 C CA . ALA A 1 118 ? 0.713 -2.847 -11.433 1.00 47.47 118 ALA A CA 1
ATOM 868 C C . ALA A 1 118 ? 2.014 -2.297 -10.817 1.00 47.47 118 ALA A C 1
ATOM 870 O O . ALA A 1 118 ? 2.063 -1.135 -10.406 1.00 47.47 118 ALA A O 1
ATOM 871 N N . LYS A 1 119 ? 3.089 -3.100 -10.801 1.00 46.34 119 LYS A N 1
ATOM 872 C CA . LYS A 1 119 ? 4.438 -2.653 -10.407 1.00 46.34 119 LYS A CA 1
ATOM 873 C C . LYS A 1 119 ? 5.079 -1.781 -11.489 1.00 46.34 119 LYS A C 1
ATOM 875 O O . LYS A 1 119 ? 5.632 -0.728 -11.169 1.00 46.34 119 LYS A O 1
ATOM 880 N N . SER A 1 120 ? 4.941 -2.176 -12.759 1.00 48.59 120 SER A N 1
ATOM 881 C CA . SER A 1 120 ? 5.504 -1.457 -13.911 1.00 48.59 120 SER A CA 1
ATOM 882 C C . SER A 1 120 ? 4.966 -0.021 -14.010 1.00 48.59 120 SER A C 1
ATOM 884 O O . SER A 1 120 ? 5.740 0.919 -14.165 1.00 48.59 120 SER A O 1
ATOM 886 N N . GLN A 1 121 ? 3.659 0.210 -13.824 1.00 49.66 121 GLN A N 1
ATOM 887 C CA . GLN A 1 121 ? 3.088 1.567 -13.906 1.00 49.66 121 GLN A CA 1
ATOM 888 C C . GLN A 1 121 ? 3.580 2.537 -12.821 1.00 49.66 121 GLN A C 1
ATOM 890 O O . GLN A 1 121 ? 3.706 3.732 -13.088 1.00 49.66 121 GLN A O 1
ATOM 895 N N . ARG A 1 122 ? 3.851 2.044 -11.609 1.00 54.81 122 ARG A N 1
ATOM 896 C CA . ARG A 1 122 ? 4.253 2.873 -10.464 1.00 54.81 122 ARG A CA 1
ATOM 897 C C . ARG A 1 122 ? 5.702 3.338 -10.556 1.00 54.81 122 ARG A C 1
ATOM 899 O O . ARG A 1 122 ? 6.018 4.436 -10.103 1.00 54.81 122 ARG A O 1
ATOM 906 N N . LEU A 1 123 ? 6.569 2.503 -11.119 1.00 53.78 123 LEU A N 1
ATOM 907 C CA . LEU A 1 123 ? 7.986 2.810 -11.240 1.00 53.78 123 LEU A CA 1
ATOM 908 C C . LEU A 1 123 ? 8.266 3.656 -12.485 1.00 53.78 123 LEU A C 1
ATOM 910 O O . LEU A 1 123 ? 9.095 4.554 -12.394 1.00 53.78 123 LEU A O 1
ATOM 914 N N . ARG A 1 124 ? 7.541 3.466 -13.599 1.00 54.00 124 ARG A N 1
ATOM 915 C CA . ARG A 1 124 ? 7.769 4.139 -14.902 1.00 54.00 124 ARG A CA 1
ATOM 916 C C . ARG A 1 124 ? 8.237 5.611 -14.856 1.00 54.00 124 ARG A C 1
ATOM 918 O O . ARG A 1 124 ? 9.193 5.915 -15.560 1.00 54.00 124 ARG A O 1
ATOM 925 N N . PRO A 1 125 ? 7.654 6.533 -14.059 1.00 55.09 125 PRO A N 1
ATOM 926 C CA . PRO A 1 125 ? 8.116 7.929 -14.008 1.00 55.09 125 PRO A CA 1
ATOM 927 C C . PRO A 1 125 ? 9.479 8.116 -13.323 1.00 55.09 125 PRO A C 1
ATOM 929 O O . PRO A 1 125 ? 10.211 9.046 -13.644 1.00 55.09 125 PRO A O 1
ATOM 932 N N . ILE A 1 126 ? 9.807 7.248 -12.363 1.00 54.53 126 ILE A N 1
ATOM 933 C CA . ILE A 1 126 ? 11.121 7.181 -11.715 1.00 54.53 126 ILE A CA 1
ATOM 934 C C . ILE A 1 126 ? 12.116 6.508 -12.671 1.00 54.53 126 ILE A C 1
ATOM 936 O O . ILE A 1 126 ? 13.255 6.952 -12.753 1.00 54.53 126 ILE A O 1
ATOM 940 N N . LEU A 1 127 ? 11.675 5.499 -13.433 1.00 52.31 127 LEU A N 1
ATOM 941 C CA . LEU A 1 127 ? 12.509 4.737 -14.374 1.00 52.31 127 LEU A CA 1
ATOM 942 C C . LEU A 1 127 ? 12.917 5.529 -15.608 1.00 52.31 127 LEU A C 1
ATOM 944 O O . LEU A 1 127 ? 14.067 5.448 -16.002 1.00 52.31 127 LEU A O 1
ATOM 948 N N . ALA A 1 128 ? 12.034 6.376 -16.146 1.00 56.47 128 ALA A N 1
ATOM 949 C CA . ALA A 1 128 ? 12.350 7.272 -17.267 1.00 56.47 128 ALA A CA 1
ATOM 950 C C . ALA A 1 128 ? 13.487 8.275 -16.965 1.00 56.47 128 ALA A C 1
ATOM 952 O O . ALA A 1 128 ? 13.857 9.075 -17.819 1.00 56.47 128 ALA A O 1
ATOM 953 N N . LYS A 1 129 ? 13.992 8.292 -15.725 1.00 55.09 129 LYS A N 1
ATOM 954 C CA . LYS A 1 129 ? 15.118 9.112 -15.278 1.00 55.09 129 LYS A CA 1
ATOM 955 C C . LYS A 1 129 ? 16.430 8.317 -15.154 1.00 55.09 129 LYS A C 1
ATOM 957 O O . LYS A 1 129 ? 17.475 8.942 -14.987 1.00 55.09 129 LYS A O 1
ATOM 962 N N . TYR A 1 130 ? 16.389 6.984 -15.193 1.00 54.94 130 TYR A N 1
ATOM 963 C CA . TYR A 1 130 ? 17.532 6.101 -14.943 1.00 54.94 130 TYR A CA 1
ATOM 964 C C . TYR A 1 130 ? 17.578 4.976 -15.987 1.00 54.94 130 TYR A C 1
ATOM 966 O O . TYR A 1 130 ? 17.051 3.891 -15.757 1.00 54.94 130 TYR A O 1
ATOM 974 N N . ASP A 1 131 ? 18.235 5.257 -17.111 1.00 60.56 131 ASP A N 1
ATOM 975 C CA . ASP A 1 131 ? 18.466 4.325 -18.222 1.00 60.56 131 ASP A CA 1
ATOM 976 C C . ASP A 1 131 ? 19.802 3.588 -18.026 1.00 60.56 131 ASP A C 1
ATOM 978 O O . ASP A 1 131 ? 20.797 3.907 -18.676 1.00 60.56 131 ASP A O 1
ATOM 982 N N . TRP A 1 132 ? 19.856 2.656 -17.069 1.00 66.44 132 TRP A N 1
ATOM 983 C CA . TRP A 1 132 ? 21.046 1.831 -16.815 1.00 66.44 132 TRP A CA 1
ATOM 984 C C . TRP A 1 132 ? 20.736 0.354 -17.036 1.00 66.44 132 TRP A C 1
ATOM 986 O O . TRP A 1 132 ? 19.776 -0.178 -16.473 1.00 66.44 132 TRP A O 1
ATOM 996 N N . TYR A 1 133 ? 21.573 -0.286 -17.847 1.00 68.25 133 TYR A N 1
ATOM 997 C CA . TYR A 1 133 ? 21.390 -1.640 -18.368 1.00 68.25 133 TYR A CA 1
ATOM 998 C C . TYR A 1 133 ? 22.561 -2.528 -17.950 1.00 68.25 133 TYR A C 1
ATOM 1000 O O . TYR A 1 133 ? 23.702 -2.068 -18.017 1.00 68.25 133 TYR A O 1
ATOM 1008 N N . TRP A 1 134 ? 22.304 -3.779 -17.559 1.00 75.00 134 TRP A N 1
ATOM 1009 C CA . TRP A 1 134 ? 23.353 -4.741 -17.193 1.00 75.00 134 TRP A CA 1
ATOM 1010 C C . TRP A 1 134 ? 23.009 -6.185 -17.594 1.00 75.00 134 TRP A C 1
ATOM 1012 O O . TRP A 1 134 ? 21.822 -6.526 -17.663 1.00 75.00 134 TRP A O 1
ATOM 1022 N N . PRO A 1 135 ? 24.014 -7.050 -17.836 1.00 72.06 135 PRO A N 1
ATOM 1023 C CA . PRO A 1 135 ? 23.790 -8.477 -18.065 1.00 72.06 135 PRO A CA 1
ATOM 1024 C C . PRO A 1 135 ? 23.102 -9.113 -16.855 1.00 72.06 135 PRO A C 1
ATOM 1026 O O . PRO A 1 135 ? 23.415 -8.784 -15.713 1.00 72.06 135 PRO A O 1
ATOM 1029 N N . SER A 1 136 ? 22.165 -10.041 -17.059 1.00 66.19 136 SER A N 1
ATOM 1030 C CA . SER A 1 136 ? 21.423 -10.619 -15.924 1.00 66.19 136 SER A CA 1
ATOM 1031 C C . SER A 1 136 ? 22.296 -11.403 -14.932 1.00 66.19 136 SER A C 1
ATOM 1033 O O . SER A 1 136 ? 21.890 -11.615 -13.789 1.00 66.19 136 SER A O 1
ATOM 1035 N N . ASP A 1 137 ? 23.471 -11.855 -15.369 1.00 73.12 137 ASP A N 1
ATOM 1036 C CA . ASP A 1 137 ? 24.437 -12.628 -14.592 1.00 73.12 137 ASP A CA 1
ATOM 1037 C C . ASP A 1 137 ? 25.551 -11.777 -13.954 1.00 73.12 137 ASP A C 1
ATOM 1039 O O . ASP A 1 137 ? 26.298 -12.306 -13.127 1.00 73.12 137 ASP A O 1
ATOM 1043 N N . ASP A 1 138 ? 25.623 -10.474 -14.259 1.00 64.94 138 ASP A N 1
ATOM 1044 C CA . ASP A 1 138 ? 26.615 -9.551 -13.700 1.00 64.94 138 ASP A CA 1
ATOM 1045 C C . ASP A 1 138 ? 26.025 -8.157 -13.415 1.00 64.94 138 ASP A C 1
ATOM 1047 O O . ASP A 1 138 ? 25.618 -7.418 -14.310 1.00 64.94 138 ASP A O 1
ATOM 1051 N N . HIS A 1 139 ? 25.969 -7.792 -12.132 1.00 59.62 139 HIS A N 1
ATOM 1052 C CA . HIS A 1 139 ? 25.326 -6.567 -11.636 1.00 59.62 139 HIS A CA 1
ATOM 1053 C C . HIS A 1 139 ? 26.333 -5.491 -11.188 1.00 59.62 139 HIS A C 1
ATOM 1055 O O . HIS A 1 139 ? 25.975 -4.610 -10.400 1.00 59.62 139 HIS A O 1
ATOM 1061 N N . ASP A 1 140 ? 27.594 -5.555 -11.633 1.00 59.34 140 ASP A N 1
ATOM 1062 C CA . ASP A 1 140 ? 28.604 -4.539 -11.305 1.00 59.34 140 ASP A CA 1
ATOM 1063 C C . ASP A 1 140 ? 28.304 -3.177 -11.970 1.00 59.34 140 ASP A C 1
ATOM 1065 O O . ASP A 1 140 ? 28.018 -3.068 -13.165 1.00 59.34 140 ASP A O 1
ATOM 1069 N N . SER A 1 141 ? 28.415 -2.101 -11.185 1.00 51.66 141 SER A N 1
ATOM 1070 C CA . SER A 1 141 ? 28.264 -0.715 -11.642 1.00 51.66 141 SER A CA 1
ATOM 1071 C C . SER A 1 141 ? 29.233 -0.320 -12.762 1.00 51.66 141 SER A C 1
ATOM 1073 O O . SER A 1 141 ? 28.904 0.569 -13.549 1.00 51.66 141 SER A O 1
ATOM 1075 N N . GLU A 1 142 ? 30.392 -0.980 -12.865 1.00 56.19 142 GLU A N 1
ATOM 1076 C CA . GLU A 1 142 ? 31.376 -0.729 -13.928 1.00 56.19 142 GLU A CA 1
ATOM 1077 C C . GLU A 1 142 ? 30.954 -1.278 -15.306 1.00 56.19 142 GLU A C 1
ATOM 1079 O O . GLU A 1 142 ? 31.525 -0.870 -16.315 1.00 56.19 142 GLU A O 1
ATOM 1084 N N . ILE A 1 143 ? 29.935 -2.147 -15.369 1.00 58.69 143 ILE A N 1
ATOM 1085 C CA . ILE A 1 143 ? 29.435 -2.796 -16.603 1.00 58.69 143 ILE A CA 1
ATOM 1086 C C . ILE A 1 143 ? 28.094 -2.181 -17.054 1.00 58.69 143 ILE A C 1
ATOM 1088 O O . ILE A 1 143 ? 27.551 -2.499 -18.116 1.00 58.69 143 ILE A O 1
ATOM 1092 N N . SER A 1 144 ? 27.560 -1.240 -16.270 1.00 66.31 144 SER A N 1
ATOM 1093 C CA . SER A 1 144 ? 26.326 -0.542 -16.620 1.00 66.31 144 SER A CA 1
ATOM 1094 C C . SER A 1 144 ? 26.474 0.246 -17.925 1.00 66.31 144 SER A C 1
ATOM 1096 O O . SER A 1 144 ? 27.430 0.993 -18.126 1.00 66.31 144 SER A O 1
ATOM 1098 N N . SER A 1 145 ? 25.511 0.074 -18.826 1.00 71.81 145 SER A N 1
ATOM 1099 C CA . SER A 1 145 ? 25.458 0.780 -20.111 1.00 71.81 145 SER A CA 1
ATOM 1100 C C . SER A 1 145 ? 24.297 1.768 -20.127 1.00 71.81 145 SER A C 1
ATOM 1102 O O . SER A 1 145 ? 23.355 1.626 -19.347 1.00 71.81 145 SER A O 1
ATOM 1104 N N . SER A 1 146 ? 24.351 2.772 -21.004 1.00 75.12 146 SER A N 1
ATOM 1105 C CA . SER A 1 146 ? 23.296 3.788 -21.162 1.00 75.12 146 SER A CA 1
ATOM 1106 C C . SER A 1 146 ? 22.200 3.383 -22.154 1.00 75.12 146 SER A C 1
ATOM 1108 O O . SER A 1 146 ? 21.183 4.063 -22.289 1.00 75.12 146 SER A O 1
ATOM 1110 N N . SER A 1 147 ? 22.396 2.260 -22.851 1.00 75.75 147 SER A N 1
ATOM 1111 C CA . SER A 1 147 ? 21.406 1.622 -23.719 1.00 75.75 147 SER A CA 1
ATOM 1112 C C . SER A 1 147 ? 21.657 0.116 -23.828 1.00 75.75 147 SER A C 1
ATOM 1114 O O . SER A 1 147 ? 22.774 -0.352 -23.596 1.00 75.75 147 SER A O 1
ATOM 1116 N N . VAL A 1 148 ? 20.639 -0.640 -24.248 1.00 79.75 148 VAL A N 1
ATOM 1117 C CA . VAL A 1 148 ? 20.774 -2.080 -24.538 1.00 79.75 148 VAL A CA 1
ATOM 1118 C C . VAL A 1 148 ? 21.732 -2.335 -25.706 1.00 79.75 148 VAL A C 1
ATOM 1120 O O . VAL A 1 148 ? 22.495 -3.292 -25.678 1.00 79.75 148 VAL A O 1
ATOM 1123 N N . SER A 1 149 ? 21.741 -1.458 -26.717 1.00 78.25 149 SER A N 1
ATOM 1124 C CA . SER A 1 149 ? 22.654 -1.568 -27.865 1.00 78.25 149 SER A CA 1
ATOM 1125 C C . SER A 1 149 ? 24.118 -1.395 -27.448 1.00 78.25 149 SER A C 1
ATOM 1127 O O . SER A 1 149 ? 24.988 -2.134 -27.903 1.00 78.25 149 SER A O 1
ATOM 1129 N N . GLU A 1 150 ? 24.392 -0.453 -26.543 1.00 81.62 150 GLU A N 1
ATOM 1130 C CA . GLU A 1 150 ? 25.719 -0.277 -25.946 1.00 81.62 150 GLU A CA 1
ATOM 1131 C C . GLU A 1 150 ? 26.102 -1.484 -25.078 1.00 81.62 150 GLU A C 1
ATOM 1133 O O . GLU A 1 150 ? 27.219 -1.981 -25.196 1.00 81.62 150 GLU A O 1
ATOM 1138 N N . LEU A 1 151 ? 25.165 -2.019 -24.285 1.00 82.75 151 LEU A N 1
ATOM 1139 C CA . LEU A 1 151 ? 25.395 -3.236 -23.505 1.00 82.75 151 LEU A CA 1
ATOM 1140 C C . LEU A 1 151 ? 25.770 -4.421 -24.403 1.00 82.75 151 LEU A C 1
ATOM 1142 O O . LEU A 1 151 ? 26.767 -5.091 -24.150 1.00 82.75 151 LEU A O 1
ATOM 1146 N N . ALA A 1 152 ? 25.002 -4.648 -25.471 1.00 83.94 152 ALA A N 1
ATOM 1147 C CA . ALA A 1 152 ? 25.240 -5.714 -26.439 1.00 83.94 152 ALA A CA 1
ATOM 1148 C C . ALA A 1 152 ? 26.616 -5.587 -27.115 1.00 83.94 152 ALA A C 1
ATOM 1150 O O . ALA A 1 152 ? 27.282 -6.595 -27.339 1.00 83.94 152 ALA A O 1
ATOM 1151 N N . GLN A 1 153 ? 27.065 -4.359 -27.398 1.00 82.62 153 GLN A N 1
ATOM 1152 C CA . GLN A 1 153 ? 28.412 -4.100 -27.915 1.00 82.62 153 GLN A CA 1
ATOM 1153 C C . GLN A 1 153 ? 29.492 -4.406 -26.872 1.00 82.62 153 GLN A C 1
ATOM 1155 O O . GLN A 1 153 ? 30.493 -5.035 -27.207 1.00 82.62 153 GLN A O 1
ATOM 1160 N N . ASN A 1 154 ? 29.282 -4.002 -25.616 1.00 81.56 154 ASN A N 1
ATOM 1161 C CA . ASN A 1 154 ? 30.241 -4.199 -24.527 1.00 81.56 154 ASN A CA 1
ATOM 1162 C C . ASN A 1 154 ? 30.474 -5.679 -24.195 1.00 81.56 154 ASN A C 1
ATOM 1164 O O . ASN A 1 154 ? 31.584 -6.044 -23.815 1.00 81.56 154 ASN A O 1
ATOM 1168 N N . ILE A 1 155 ? 29.451 -6.524 -24.355 1.00 80.56 155 ILE A N 1
ATOM 1169 C CA . ILE A 1 155 ? 29.554 -7.977 -24.141 1.00 80.56 155 ILE A CA 1
ATOM 1170 C C . ILE A 1 155 ? 29.813 -8.776 -25.427 1.00 80.56 155 ILE A C 1
ATOM 1172 O O . ILE A 1 155 ? 29.787 -10.003 -25.390 1.00 80.56 155 ILE A O 1
ATOM 1176 N N . GLU A 1 156 ? 30.021 -8.096 -26.558 1.00 84.94 156 GLU A N 1
ATOM 1177 C CA . GLU A 1 156 ? 30.264 -8.711 -27.870 1.00 84.94 156 GLU A CA 1
ATOM 1178 C C . GLU A 1 156 ? 29.160 -9.701 -28.316 1.00 84.94 156 GLU A C 1
ATOM 1180 O O . GLU A 1 156 ? 29.445 -10.765 -28.864 1.00 84.94 156 GLU A O 1
ATOM 1185 N N . LEU A 1 157 ? 27.882 -9.354 -28.103 1.00 85.31 157 LEU A N 1
ATOM 1186 C CA . LEU A 1 157 ? 26.739 -10.187 -28.505 1.00 85.31 157 LEU A CA 1
ATOM 1187 C C . LEU A 1 157 ? 26.728 -10.422 -30.028 1.00 85.31 157 LEU A C 1
ATOM 1189 O O . LEU A 1 157 ? 26.738 -9.468 -30.813 1.00 85.31 157 LEU A O 1
ATOM 1193 N N . GLU A 1 158 ? 26.652 -11.683 -30.465 1.00 85.56 158 GLU A N 1
ATOM 1194 C CA . GLU A 1 158 ? 26.632 -12.006 -31.895 1.00 85.56 158 GLU A CA 1
ATOM 1195 C C . GLU A 1 158 ? 25.236 -11.828 -32.514 1.00 85.56 158 GLU A C 1
ATOM 1197 O O . GLU A 1 158 ? 24.196 -12.009 -31.876 1.00 85.56 158 GLU A O 1
ATOM 1202 N N . ALA A 1 159 ? 25.206 -11.525 -33.814 1.00 84.25 159 ALA A N 1
ATOM 1203 C CA . ALA A 1 159 ? 23.960 -11.376 -34.556 1.00 84.25 159 ALA A CA 1
ATOM 1204 C C . ALA A 1 159 ? 23.085 -12.640 -34.471 1.00 84.25 159 ALA A C 1
ATOM 1206 O O . ALA A 1 159 ? 23.525 -13.747 -34.786 1.00 84.25 159 ALA A O 1
ATOM 1207 N N . GLY A 1 160 ? 21.816 -12.453 -34.107 1.00 76.31 160 GLY A N 1
ATOM 1208 C CA . GLY A 1 160 ? 20.843 -13.532 -33.941 1.00 76.31 160 GLY A CA 1
ATOM 1209 C C . GLY A 1 160 ? 20.874 -14.233 -32.579 1.00 76.31 160 GLY A C 1
ATOM 1210 O O . GLY A 1 160 ? 20.046 -15.117 -32.360 1.00 76.31 160 GLY A O 1
ATOM 1211 N N . GLN A 1 161 ? 21.771 -13.850 -31.665 1.00 81.00 161 GLN A N 1
ATOM 1212 C CA . GLN A 1 161 ? 21.740 -14.309 -30.275 1.00 81.00 161 GLN A CA 1
ATOM 1213 C C . GLN A 1 161 ? 20.768 -13.467 -29.436 1.00 81.00 161 GLN A C 1
ATOM 1215 O O . GLN A 1 161 ? 20.558 -12.282 -29.698 1.00 81.00 161 GLN A O 1
ATOM 1220 N N . VAL A 1 162 ? 20.167 -14.104 -28.428 1.00 82.19 162 VAL A N 1
ATOM 1221 C CA . VAL A 1 162 ? 19.273 -13.463 -27.457 1.00 82.19 162 VAL A CA 1
ATOM 1222 C C . VAL A 1 162 ? 20.049 -13.237 -26.165 1.00 82.19 162 VAL A C 1
ATOM 1224 O O . VAL A 1 162 ? 20.639 -14.173 -25.628 1.00 82.19 162 VAL A O 1
ATOM 1227 N N . LEU A 1 163 ? 20.036 -12.000 -25.675 1.00 81.81 163 LEU A N 1
ATOM 1228 C CA . LEU A 1 163 ? 20.614 -11.606 -24.396 1.00 81.81 163 LEU A CA 1
ATOM 1229 C C . LEU A 1 163 ? 19.510 -11.430 -23.351 1.00 81.81 163 LEU A C 1
ATOM 1231 O O . LEU A 1 163 ? 18.570 -10.660 -23.561 1.00 81.81 163 LEU A O 1
ATOM 1235 N N . GLU A 1 164 ? 19.671 -12.093 -22.208 1.00 78.31 164 GLU A N 1
ATOM 1236 C CA . GLU A 1 164 ? 18.932 -11.790 -20.982 1.00 78.31 164 GLU A CA 1
ATOM 1237 C C . GLU A 1 164 ? 19.630 -10.641 -20.242 1.00 78.31 164 GLU A C 1
ATOM 1239 O O . GLU A 1 164 ? 20.825 -10.701 -19.940 1.00 78.31 164 GLU A O 1
ATOM 1244 N N . TYR A 1 165 ? 18.887 -9.576 -19.957 1.00 72.62 165 TYR A N 1
ATOM 1245 C CA . TYR A 1 165 ? 19.409 -8.419 -19.240 1.00 72.62 165 TYR A CA 1
ATOM 1246 C C . TYR A 1 165 ? 18.358 -7.856 -18.288 1.00 72.62 165 TYR A C 1
ATOM 1248 O O . TYR A 1 165 ? 17.149 -8.087 -18.407 1.00 72.62 165 TYR A O 1
ATOM 1256 N N . ASP A 1 166 ? 18.845 -7.089 -17.332 1.00 69.44 166 ASP A N 1
ATOM 1257 C CA . ASP A 1 166 ? 18.039 -6.430 -16.318 1.00 69.44 166 ASP A CA 1
ATOM 1258 C C . ASP A 1 166 ? 18.182 -4.902 -16.517 1.00 69.44 166 ASP A C 1
ATOM 1260 O O . ASP A 1 166 ? 19.243 -4.395 -16.903 1.00 69.44 166 ASP A O 1
ATOM 1264 N N . HIS A 1 167 ? 17.097 -4.152 -16.296 1.00 56.78 167 HIS A N 1
ATOM 1265 C CA . HIS A 1 167 ? 17.037 -2.712 -16.585 1.00 56.78 167 HIS A CA 1
ATOM 1266 C C . HIS A 1 167 ? 16.490 -1.903 -15.409 1.00 56.78 167 HIS A C 1
ATOM 1268 O O . HIS A 1 167 ? 15.353 -2.124 -14.989 1.00 56.78 167 HIS A O 1
ATOM 1274 N N . GLY A 1 168 ? 17.289 -0.932 -14.937 1.00 53.00 168 GLY A N 1
ATOM 1275 C CA . GLY A 1 168 ? 17.011 -0.047 -13.800 1.00 53.00 168 GLY A CA 1
ATOM 1276 C C . GLY A 1 168 ? 16.812 -0.805 -12.474 1.00 53.00 168 GLY A C 1
ATOM 1277 O O . GLY A 1 168 ? 16.308 -1.919 -12.452 1.00 53.00 168 GLY A O 1
ATOM 1278 N N . GLY A 1 169 ? 17.315 -0.254 -11.353 1.00 54.41 169 GLY A N 1
ATOM 1279 C CA . GLY A 1 169 ? 17.614 -0.986 -10.093 1.00 54.41 169 GLY A CA 1
ATOM 1280 C C . GLY A 1 169 ? 16.821 -2.284 -9.826 1.00 54.41 169 GLY A C 1
ATOM 1281 O O . GLY A 1 169 ? 15.799 -2.227 -9.160 1.00 54.41 169 GLY A O 1
ATOM 1282 N N . VAL A 1 170 ? 17.298 -3.421 -10.349 1.00 51.38 170 VAL A N 1
ATOM 1283 C CA . VAL A 1 170 ? 16.692 -4.775 -10.386 1.00 51.38 170 VAL A CA 1
ATOM 1284 C C . VAL A 1 170 ? 15.168 -4.824 -10.142 1.00 51.38 170 VAL A C 1
ATOM 1286 O O . VAL A 1 170 ? 14.710 -5.176 -9.050 1.00 51.38 170 VAL A O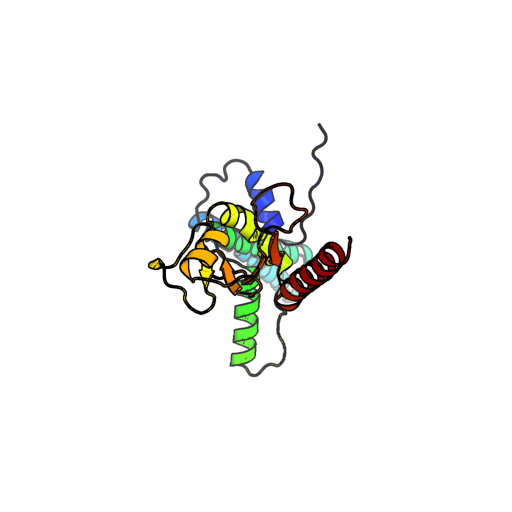 1
ATOM 1289 N N . PHE A 1 171 ? 14.351 -4.507 -11.152 1.00 53.16 171 PHE A N 1
ATOM 1290 C CA . PHE A 1 171 ? 12.887 -4.702 -11.071 1.00 53.16 171 PHE A CA 1
ATOM 1291 C C . PHE A 1 171 ? 12.215 -5.221 -12.353 1.00 53.16 171 PHE A C 1
ATOM 1293 O O . PHE A 1 171 ? 11.066 -5.666 -12.272 1.00 53.16 171 PHE A O 1
ATOM 1300 N N . GLU A 1 172 ? 12.882 -5.182 -13.509 1.00 60.12 172 GLU A N 1
ATOM 1301 C CA . GLU A 1 172 ? 12.353 -5.678 -14.783 1.00 60.12 172 GLU A CA 1
ATOM 1302 C C . GLU A 1 172 ? 13.433 -6.461 -15.535 1.00 60.12 172 GLU A C 1
ATOM 1304 O O . GLU A 1 172 ? 14.567 -6.000 -15.659 1.00 60.12 172 GLU A O 1
ATOM 1309 N N . ARG A 1 173 ? 13.044 -7.643 -16.023 1.00 71.38 173 ARG A N 1
ATOM 1310 C CA . ARG A 1 173 ? 13.852 -8.535 -16.853 1.00 71.38 173 ARG A CA 1
ATOM 1311 C C . ARG A 1 173 ? 13.311 -8.515 -18.270 1.00 71.38 173 ARG A C 1
ATOM 1313 O O . ARG A 1 173 ? 12.097 -8.642 -18.450 1.00 71.38 173 ARG A O 1
ATOM 1320 N N . ARG A 1 174 ? 14.198 -8.350 -19.247 1.00 82.81 174 ARG A N 1
ATOM 1321 C CA . ARG A 1 174 ? 13.849 -8.227 -20.664 1.00 82.81 174 ARG A CA 1
ATOM 1322 C C . ARG A 1 174 ? 14.830 -9.020 -21.522 1.00 82.81 174 ARG A C 1
ATOM 1324 O O . ARG A 1 174 ? 15.895 -9.427 -21.058 1.00 82.81 174 ARG A O 1
ATOM 1331 N N . TYR A 1 175 ? 14.436 -9.254 -22.766 1.00 85.69 175 TYR A N 1
ATOM 1332 C CA . TYR A 1 175 ? 15.170 -10.075 -23.718 1.00 85.69 175 TYR A CA 1
ATOM 1333 C C . TYR A 1 175 ? 15.383 -9.288 -25.000 1.00 85.69 175 TYR A C 1
ATOM 1335 O O . TYR A 1 175 ? 14.418 -8.885 -25.654 1.00 85.69 175 TYR A O 1
ATOM 1343 N N . TYR A 1 176 ? 16.651 -9.075 -25.345 1.00 90.50 176 TYR A N 1
ATOM 1344 C CA . TYR A 1 176 ? 17.048 -8.313 -26.522 1.00 90.50 176 TYR A CA 1
ATOM 1345 C C . TYR A 1 176 ? 17.750 -9.192 -27.548 1.00 90.50 176 TYR A C 1
ATOM 1347 O O . TYR A 1 176 ? 18.540 -10.068 -27.196 1.00 90.50 176 TYR A O 1
ATOM 1355 N N . ALA A 1 177 ? 17.485 -8.931 -28.822 1.00 91.00 177 ALA A N 1
ATOM 1356 C CA . ALA A 1 177 ? 18.198 -9.540 -29.932 1.00 91.00 177 ALA A CA 1
ATOM 1357 C C . ALA A 1 177 ? 18.262 -8.581 -31.118 1.00 91.00 177 ALA A C 1
ATOM 1359 O O . ALA A 1 177 ? 17.410 -7.707 -31.281 1.00 91.00 177 ALA A O 1
ATOM 1360 N N . PHE A 1 178 ? 19.247 -8.780 -31.988 1.00 94.19 178 PHE A N 1
ATOM 1361 C CA . PHE A 1 178 ? 19.357 -8.001 -33.213 1.00 94.19 178 PHE A CA 1
ATOM 1362 C C . PHE A 1 178 ? 19.807 -8.848 -34.402 1.00 94.19 178 PHE A C 1
ATOM 1364 O O . PHE A 1 178 ? 20.445 -9.894 -34.263 1.00 94.19 178 PHE A O 1
ATOM 1371 N N . LEU A 1 179 ? 19.486 -8.360 -35.596 1.00 91.12 179 LEU A N 1
ATOM 1372 C CA . LEU A 1 179 ? 20.004 -8.838 -36.869 1.00 91.12 179 LEU A CA 1
ATOM 1373 C C . LEU A 1 179 ? 20.621 -7.659 -37.628 1.00 91.12 179 LEU A C 1
ATOM 1375 O O . LEU A 1 179 ? 20.108 -6.540 -37.528 1.00 91.12 179 LEU A O 1
ATOM 1379 N N . PRO A 1 180 ? 21.660 -7.893 -38.448 1.00 89.62 180 PRO A N 1
ATOM 1380 C CA . PRO A 1 180 ? 22.179 -6.863 -39.340 1.00 89.62 180 PRO A CA 1
ATOM 1381 C C . PRO A 1 180 ? 21.078 -6.341 -40.278 1.00 89.62 180 PRO A C 1
ATOM 1383 O O . PRO A 1 180 ? 20.033 -6.994 -40.423 1.00 89.62 180 PRO A O 1
ATOM 1386 N N . PRO A 1 181 ? 21.288 -5.200 -40.951 1.00 88.44 181 PRO A N 1
ATOM 1387 C CA . PRO A 1 181 ? 20.333 -4.675 -41.919 1.00 88.44 181 PRO A CA 1
ATOM 1388 C C . PRO A 1 181 ? 19.988 -5.739 -42.966 1.00 88.44 181 PRO A C 1
ATOM 1390 O O . PRO A 1 181 ? 20.863 -6.456 -43.458 1.00 88.44 181 PRO A O 1
ATOM 1393 N N . ALA A 1 182 ? 18.702 -5.877 -43.281 1.00 87.25 182 ALA A N 1
ATOM 1394 C CA . ALA A 1 182 ? 18.274 -6.743 -44.373 1.00 87.25 182 ALA A CA 1
ATOM 1395 C C . ALA A 1 182 ? 18.716 -6.158 -45.727 1.00 87.25 182 ALA A C 1
ATOM 1397 O O . ALA A 1 182 ? 18.953 -4.957 -45.847 1.00 87.25 182 ALA A O 1
ATOM 1398 N N . SER A 1 183 ? 18.781 -6.985 -46.771 1.00 83.75 183 SER A N 1
ATOM 1399 C CA . SER A 1 183 ? 19.133 -6.527 -48.126 1.00 83.75 183 SER A CA 1
ATOM 1400 C C . SER A 1 183 ? 18.141 -5.510 -48.704 1.00 83.75 183 SER A C 1
ATOM 1402 O O . SER A 1 183 ? 18.506 -4.719 -49.572 1.00 83.75 183 SER A O 1
ATOM 1404 N N . ASP A 1 184 ? 16.900 -5.515 -48.214 1.00 85.50 184 ASP A N 1
ATOM 1405 C CA . ASP A 1 184 ? 15.836 -4.575 -48.564 1.00 85.50 184 ASP A CA 1
ATOM 1406 C C . ASP A 1 184 ? 15.724 -3.383 -47.597 1.00 85.50 184 ASP A C 1
ATOM 1408 O O . ASP A 1 184 ? 14.822 -2.554 -47.743 1.00 85.50 184 ASP A O 1
ATOM 1412 N N . ALA A 1 185 ? 16.626 -3.271 -46.617 1.00 84.38 185 ALA A N 1
ATOM 1413 C CA . ALA A 1 185 ? 16.625 -2.158 -45.682 1.00 84.38 185 ALA A CA 1
ATOM 1414 C C . ALA A 1 185 ? 17.006 -0.850 -46.395 1.00 84.38 185 ALA A C 1
ATOM 1416 O O . ALA A 1 185 ? 17.990 -0.765 -47.126 1.00 84.38 185 ALA A O 1
ATOM 1417 N N . GLY A 1 186 ? 16.239 0.212 -46.141 1.00 81.31 186 GLY A N 1
ATOM 1418 C CA . GLY A 1 186 ? 16.511 1.556 -46.665 1.00 81.31 186 GLY A CA 1
ATOM 1419 C C . GLY A 1 186 ? 17.679 2.284 -45.981 1.00 81.31 186 GLY A C 1
ATOM 1420 O O . GLY A 1 186 ? 17.810 3.494 -46.155 1.00 81.31 186 GLY A O 1
ATOM 1421 N N . GLY A 1 187 ? 18.481 1.582 -45.175 1.00 83.44 187 GLY A N 1
ATOM 1422 C CA . GLY A 1 187 ? 19.566 2.129 -44.363 1.00 83.44 187 GLY A CA 1
ATOM 1423 C C . GLY A 1 187 ? 20.422 1.031 -43.725 1.00 83.44 187 GLY A C 1
ATOM 1424 O O . GLY A 1 187 ? 20.171 -0.155 -43.922 1.00 83.44 187 GLY A O 1
ATOM 1425 N N . ASP A 1 188 ? 21.427 1.443 -42.959 1.00 84.00 188 ASP A N 1
ATOM 1426 C CA . ASP A 1 188 ? 22.407 0.589 -42.271 1.00 84.00 188 ASP A CA 1
ATOM 1427 C C . ASP A 1 188 ? 22.028 0.257 -40.816 1.00 84.00 188 ASP A C 1
ATOM 1429 O O . ASP A 1 188 ? 22.822 -0.325 -40.080 1.00 84.00 188 ASP A O 1
ATOM 1433 N N . GLY A 1 189 ? 20.807 0.603 -40.403 1.00 85.62 189 GLY A N 1
ATOM 1434 C CA . GLY A 1 189 ? 20.288 0.284 -39.077 1.00 85.62 189 GLY A CA 1
ATOM 1435 C C . GLY A 1 189 ? 20.005 -1.208 -38.907 1.00 85.62 189 GLY A C 1
ATOM 1436 O O . GLY A 1 189 ? 19.393 -1.840 -39.775 1.00 85.62 189 GLY A O 1
ATOM 1437 N N . ASN A 1 190 ? 20.420 -1.757 -37.767 1.00 88.94 190 ASN A N 1
ATOM 1438 C CA . ASN A 1 190 ? 20.090 -3.122 -37.377 1.00 88.94 190 ASN A CA 1
ATOM 1439 C C . ASN A 1 190 ? 18.573 -3.287 -37.194 1.00 88.94 190 ASN A C 1
ATOM 1441 O O . ASN A 1 190 ? 17.850 -2.351 -36.851 1.00 88.94 190 ASN A O 1
ATOM 1445 N N . PHE A 1 191 ? 18.090 -4.506 -37.411 1.00 89.25 191 PHE A N 1
ATOM 1446 C CA . PHE A 1 191 ? 16.764 -4.910 -36.961 1.00 89.25 191 PHE A CA 1
ATOM 1447 C C . PHE A 1 191 ? 16.878 -5.340 -35.500 1.00 89.25 191 PHE A C 1
ATOM 1449 O O . PHE A 1 191 ? 17.592 -6.297 -35.214 1.00 89.25 191 PHE A O 1
ATOM 1456 N N . GLU A 1 192 ? 16.202 -4.641 -34.596 1.00 91.94 192 GLU A N 1
ATOM 1457 C CA . GLU A 1 192 ? 16.321 -4.834 -33.148 1.00 91.94 192 GLU A CA 1
ATOM 1458 C C . GLU A 1 192 ? 14.993 -5.309 -32.547 1.00 91.94 192 GLU A C 1
ATOM 1460 O O . GLU A 1 192 ? 13.916 -4.898 -32.985 1.00 91.94 192 GLU A O 1
ATOM 1465 N N . VAL A 1 193 ? 15.075 -6.175 -31.540 1.00 90.81 193 VAL A N 1
ATOM 1466 C CA . VAL A 1 193 ? 13.944 -6.767 -30.818 1.00 90.81 193 VAL A CA 1
ATOM 1467 C C . VAL A 1 193 ? 14.191 -6.597 -29.324 1.00 90.81 193 VAL A C 1
ATOM 1469 O O . VAL A 1 193 ? 15.262 -6.956 -28.851 1.00 90.81 193 VAL A O 1
ATOM 1472 N N . ASP A 1 194 ? 13.203 -6.082 -28.593 1.00 89.88 194 ASP A N 1
ATOM 1473 C CA . ASP A 1 194 ? 13.227 -5.912 -27.135 1.00 89.88 194 ASP A CA 1
ATOM 1474 C C . ASP A 1 194 ? 11.871 -6.355 -26.560 1.00 89.88 194 ASP A C 1
ATOM 1476 O O . ASP A 1 194 ? 10.865 -5.650 -26.683 1.00 89.88 194 ASP A O 1
ATOM 1480 N N . GLU A 1 195 ? 11.838 -7.532 -25.936 1.00 88.62 195 GLU A N 1
ATOM 1481 C CA . GLU A 1 195 ? 10.609 -8.188 -25.486 1.00 88.62 195 GLU A CA 1
ATOM 1482 C C . GLU A 1 195 ? 10.656 -8.602 -24.011 1.00 88.62 195 GLU A C 1
ATOM 1484 O O . GLU A 1 195 ? 11.707 -8.727 -23.385 1.00 88.62 195 GLU A O 1
ATOM 1489 N N . ALA A 1 196 ? 9.475 -8.845 -23.439 1.00 81.12 196 ALA A N 1
ATOM 1490 C CA . ALA A 1 196 ? 9.334 -9.232 -22.034 1.00 81.12 196 ALA A CA 1
ATOM 1491 C C . ALA A 1 196 ? 9.640 -10.717 -21.753 1.00 81.12 196 ALA A C 1
ATOM 1493 O O . ALA A 1 196 ? 9.814 -11.086 -20.593 1.00 81.12 196 ALA A O 1
ATOM 1494 N N . THR A 1 197 ? 9.674 -11.579 -22.778 1.00 85.69 197 THR A N 1
ATOM 1495 C CA . THR A 1 197 ? 10.023 -13.002 -22.628 1.00 85.69 197 THR A CA 1
ATOM 1496 C C . THR A 1 197 ? 10.981 -13.465 -23.721 1.00 85.69 197 THR A C 1
ATOM 1498 O O . THR A 1 197 ? 10.962 -12.945 -24.841 1.00 85.69 197 THR A O 1
ATOM 1501 N N . GLU A 1 198 ? 11.793 -14.471 -23.398 1.00 86.81 198 GLU A N 1
ATOM 1502 C CA . GLU A 1 198 ? 12.764 -15.066 -24.319 1.00 86.81 198 GLU A CA 1
ATOM 1503 C C . GLU A 1 198 ? 12.071 -15.646 -25.554 1.00 86.81 198 GLU A C 1
ATOM 1505 O O . GLU A 1 198 ? 12.509 -15.433 -26.683 1.00 86.81 198 GLU A O 1
ATOM 1510 N N . GLU A 1 199 ? 10.936 -16.325 -25.361 1.00 89.81 199 GLU A N 1
ATOM 1511 C CA . GLU A 1 199 ? 10.191 -16.956 -26.448 1.00 89.81 199 GLU A CA 1
ATOM 1512 C C . GLU A 1 199 ? 9.637 -15.923 -27.430 1.00 89.81 199 GLU A C 1
ATOM 1514 O O . GLU A 1 199 ? 9.607 -16.182 -28.633 1.00 89.81 199 GLU A O 1
ATOM 1519 N N . ALA A 1 200 ? 9.215 -14.754 -26.936 1.00 88.25 200 ALA A N 1
ATOM 1520 C CA . ALA A 1 200 ? 8.730 -13.667 -27.777 1.00 88.25 200 ALA A CA 1
ATOM 1521 C C . ALA A 1 200 ? 9.872 -13.050 -28.597 1.00 88.25 200 ALA A C 1
ATOM 1523 O O . ALA A 1 200 ? 9.735 -12.906 -29.814 1.00 88.25 200 ALA A O 1
ATOM 1524 N N . ALA A 1 201 ? 11.019 -12.767 -27.965 1.00 89.88 201 ALA A N 1
ATOM 1525 C CA . ALA A 1 201 ? 12.197 -12.258 -28.665 1.00 89.88 201 ALA A CA 1
ATOM 1526 C C . ALA A 1 201 ? 12.681 -13.246 -29.743 1.00 89.88 201 ALA A C 1
ATOM 1528 O O . ALA A 1 201 ? 12.853 -12.880 -30.910 1.00 89.88 201 ALA A O 1
ATOM 1529 N N . ALA A 1 202 ? 12.819 -14.524 -29.378 1.00 92.50 202 ALA A N 1
ATOM 1530 C CA . ALA A 1 202 ? 13.253 -15.586 -30.279 1.00 92.50 202 ALA A CA 1
ATOM 1531 C C . ALA A 1 202 ? 12.270 -15.808 -31.440 1.00 92.50 202 ALA A C 1
ATOM 1533 O O . ALA A 1 202 ? 12.697 -15.986 -32.584 1.00 92.50 202 ALA A O 1
ATOM 1534 N N . ALA A 1 203 ? 10.958 -15.761 -31.184 1.00 91.94 203 ALA A N 1
ATOM 1535 C CA . ALA A 1 203 ? 9.944 -15.892 -32.228 1.00 91.94 203 ALA A CA 1
ATOM 1536 C C . ALA A 1 203 ? 10.015 -14.743 -33.246 1.00 91.94 203 ALA A C 1
ATOM 1538 O O . ALA A 1 203 ? 9.929 -14.995 -34.450 1.00 91.94 203 ALA A O 1
ATOM 1539 N N . THR A 1 204 ? 10.220 -13.505 -32.788 1.00 92.19 204 THR A N 1
ATOM 1540 C CA . THR A 1 204 ? 10.360 -12.333 -33.667 1.00 92.19 204 THR A CA 1
ATOM 1541 C C . THR A 1 204 ? 11.616 -12.429 -34.535 1.00 92.19 204 THR A C 1
ATOM 1543 O O . THR A 1 204 ? 11.544 -12.202 -35.744 1.00 92.19 204 THR A O 1
ATOM 1546 N N . ILE A 1 205 ? 12.749 -12.850 -33.963 1.00 94.44 205 ILE A N 1
ATOM 1547 C CA . ILE A 1 205 ? 13.991 -13.083 -34.720 1.00 94.44 205 ILE A CA 1
ATOM 1548 C C . ILE A 1 205 ? 13.815 -14.201 -35.751 1.00 94.44 205 ILE A C 1
ATOM 1550 O O . ILE A 1 205 ? 14.187 -14.034 -36.914 1.00 94.44 205 ILE A O 1
ATOM 1554 N N . ALA A 1 206 ? 13.213 -15.327 -35.362 1.00 91.38 206 ALA A N 1
ATOM 1555 C CA . ALA A 1 206 ? 12.969 -16.444 -36.270 1.00 91.38 206 ALA A CA 1
ATOM 1556 C C . ALA A 1 206 ? 12.046 -16.048 -37.434 1.00 91.38 206 ALA A C 1
ATOM 1558 O O . ALA A 1 206 ? 12.300 -16.426 -38.580 1.00 91.38 206 ALA A O 1
ATOM 1559 N N . ALA A 1 207 ? 11.007 -15.255 -37.159 1.00 92.19 207 ALA A N 1
ATOM 1560 C CA . ALA A 1 207 ? 10.101 -14.743 -38.179 1.00 92.19 207 ALA A CA 1
ATOM 1561 C C . ALA A 1 207 ? 10.812 -13.802 -39.165 1.00 92.19 207 ALA A C 1
ATOM 1563 O O . ALA A 1 207 ? 10.603 -13.917 -40.375 1.00 92.19 207 ALA A O 1
ATOM 1564 N N . GLU A 1 208 ? 11.678 -12.908 -38.678 1.00 93.19 208 GLU A N 1
ATOM 1565 C CA . GLU A 1 208 ? 12.439 -12.002 -39.543 1.00 93.19 208 GLU A CA 1
ATOM 1566 C C . GLU A 1 208 ? 13.478 -12.750 -40.391 1.00 93.19 208 GLU A C 1
ATOM 1568 O O . GLU A 1 208 ? 13.615 -12.471 -41.583 1.00 93.19 208 GLU A O 1
ATOM 1573 N N . LEU A 1 209 ? 14.161 -13.755 -39.836 1.00 90.44 209 LEU A N 1
ATOM 1574 C CA . LEU A 1 209 ? 15.061 -14.617 -40.610 1.00 90.44 209 LEU A CA 1
ATOM 1575 C C . LEU A 1 209 ? 14.317 -15.371 -41.719 1.00 90.44 209 LEU A C 1
ATOM 1577 O O . LEU A 1 209 ? 14.804 -15.442 -42.847 1.00 90.44 209 LEU A O 1
ATOM 1581 N N . GLU A 1 210 ? 13.127 -15.903 -41.437 1.00 90.25 210 GLU A N 1
ATOM 1582 C CA . GLU A 1 210 ? 12.314 -16.591 -42.444 1.00 90.25 210 GLU A CA 1
ATOM 1583 C C . GLU A 1 210 ? 11.816 -15.630 -43.536 1.00 90.25 210 GLU A C 1
ATOM 1585 O O . GLU A 1 210 ? 11.867 -15.957 -44.723 1.00 90.25 210 GLU A O 1
ATOM 1590 N N . ARG A 1 211 ? 11.420 -14.403 -43.165 1.00 90.81 211 ARG A N 1
ATOM 1591 C CA . ARG A 1 211 ? 11.064 -13.347 -44.128 1.00 90.81 211 ARG A CA 1
ATOM 1592 C C . ARG A 1 211 ? 12.227 -13.043 -45.074 1.00 90.81 211 ARG A C 1
ATOM 1594 O O . ARG A 1 211 ? 12.008 -12.913 -46.279 1.00 90.81 211 ARG A O 1
ATOM 1601 N N . ARG A 1 212 ? 13.449 -12.942 -44.538 1.00 89.00 212 ARG A N 1
ATOM 1602 C CA . ARG A 1 212 ? 14.665 -12.635 -45.307 1.00 89.00 212 ARG A CA 1
ATOM 1603 C C . ARG A 1 212 ? 15.045 -13.738 -46.289 1.00 89.00 212 ARG A C 1
ATOM 1605 O O . ARG A 1 212 ? 15.409 -13.408 -47.413 1.00 89.00 212 ARG A O 1
ATOM 1612 N N . LYS A 1 213 ? 14.862 -15.018 -45.946 1.00 84.44 213 LYS A N 1
ATOM 1613 C CA . LYS A 1 213 ? 15.022 -16.116 -46.925 1.00 84.44 213 LYS A CA 1
ATOM 1614 C C . LYS A 1 213 ? 14.132 -15.904 -48.154 1.00 84.44 213 LYS A C 1
ATOM 1616 O O . LYS A 1 213 ? 14.584 -16.028 -49.285 1.00 84.44 213 LYS A O 1
ATOM 1621 N N . GLY A 1 214 ? 12.892 -15.457 -47.939 1.00 75.75 214 GLY A N 1
ATOM 1622 C CA . GLY A 1 214 ? 11.961 -15.113 -49.020 1.00 75.75 214 GLY A CA 1
ATOM 1623 C C . GLY A 1 214 ? 12.351 -13.889 -49.869 1.00 75.75 214 GLY A C 1
ATOM 1624 O O . GLY A 1 214 ? 11.712 -13.641 -50.896 1.00 75.75 214 GLY A O 1
ATOM 1625 N N . LEU A 1 215 ? 13.358 -13.108 -49.461 1.00 75.88 215 LEU A N 1
ATOM 1626 C CA . LEU A 1 215 ? 13.961 -12.041 -50.269 1.00 75.88 215 LEU A CA 1
ATOM 1627 C C . LEU A 1 215 ? 15.133 -12.549 -51.110 1.00 75.88 215 LEU A C 1
ATOM 1629 O O . LEU A 1 215 ? 15.300 -12.084 -52.233 1.00 75.88 215 LEU A O 1
ATOM 1633 N N . GLU A 1 216 ? 15.919 -13.488 -50.581 1.00 63.03 216 GLU A N 1
ATOM 1634 C CA . GLU A 1 216 ? 17.049 -14.112 -51.285 1.00 63.03 216 GLU A CA 1
ATOM 1635 C C . GLU A 1 216 ? 16.581 -15.037 -52.425 1.00 63.03 216 GLU A C 1
ATOM 1637 O O . GLU A 1 216 ? 17.277 -15.178 -53.427 1.00 63.03 216 GLU A O 1
ATOM 1642 N N . ASP A 1 217 ? 15.366 -15.587 -52.321 1.00 58.31 217 ASP A N 1
ATOM 1643 C CA . ASP A 1 217 ? 14.733 -16.443 -53.338 1.00 58.31 217 ASP A CA 1
ATOM 1644 C C . ASP A 1 217 ? 14.027 -15.676 -54.482 1.00 58.31 217 ASP A C 1
ATOM 1646 O O . ASP A 1 217 ? 13.403 -16.289 -55.358 1.00 58.31 217 ASP A O 1
ATOM 1650 N N . LYS A 1 218 ? 14.087 -14.335 -54.509 1.00 53.56 218 LYS A N 1
ATOM 1651 C CA . LYS A 1 218 ? 13.562 -13.531 -55.628 1.00 53.56 218 LYS A CA 1
ATOM 1652 C C . LYS A 1 218 ? 14.685 -13.228 -56.637 1.00 53.56 218 LYS A C 1
ATOM 1654 O O . LYS A 1 218 ? 15.687 -12.650 -56.229 1.00 53.56 218 LYS A O 1
ATOM 1659 N N . PRO A 1 219 ? 14.531 -13.602 -57.925 1.00 54.16 219 PRO A N 1
ATOM 1660 C CA . PRO A 1 219 ? 15.540 -13.358 -58.959 1.00 54.16 219 PRO A CA 1
ATOM 1661 C C . PRO A 1 219 ? 15.727 -11.874 -59.293 1.00 54.16 219 PRO A C 1
ATOM 1663 O O . PRO A 1 219 ? 14.749 -11.099 -59.156 1.00 54.16 219 PRO A O 1
#

Foldseek 3Di:
DDDDDDDDPDLLVVLVVVLVVDPPNPPDALVNLVVQLVVLVVQLVVQVVQCVCVVVVHDDHHHDVVSNVVSVVSNVSSVSVSCVNVVHPPLVVCQVVVVVVCVVVVHPDGDDDDPLVVVCVVCVVVQVVFWWKDAPVDDDPVLTDNHPVRSCVSVVPDALDKTWIATDPRDAIKIKHWHFAAPPHPDRDIRIDIGRDPCVRNVVSVVVVVVSVVVVPDD

Radius of gyration: 26.65 Å; chains: 1; bounding box: 56×47×90 Å

pLDDT: mean 83.36, std 15.07, range [41.31, 98.69]

Sequence (219 aa):
MTTAIKTYTTLAAANAARQSEWPGVENITLAFRGLELAGEAGEACNNMKKLERARLGIAGSTATLEQLGDELADTVITAYLCALTAGIDMDATIIRKFNQTSEENGLATRLAALPIEAKSQRLRPILAKYDWYWPSDDHDSEISSSSVSELAQNIELEAGQVLEYDHGGVFERRYYAFLPPASDAGGDGNFEVDEATEEAAAATIAAELERRKGLEDKP

Secondary structure (DSSP, 8-state):
--PPPP--SSHHHHHHHHHHHSTTGGG--HHHHHHHHHHHHHHHHHHHHHHHHHHTT-SS----HHHHHHHHHHHHHHHHHHHHHHT--HHHHHHHHHHHHHHHTT----PPPPPHHHHHHHHHHHHTT---EEETT---GGG-BSSHHHHHHHTTPPTTPEEEEEESTT--EEEEEEEPPPTT-SSSPPEEEEESSHHHHHHHHHHHHHHHHHHHT--

Organism: NCBI:txid1867956